Protein AF-A0A1W9QY10-F1 (afdb_monomer)

Solvent-accessible surface area (backbone atoms only — not comparable to full-atom values): 14545 Å² total; per-residue (Å²): 73,58,16,50,30,26,42,51,78,78,37,65,74,53,39,29,51,65,44,71,63,48,52,52,37,38,72,70,23,79,70,44,86,57,81,45,29,48,26,38,53,53,20,41,58,55,16,74,77,42,88,94,46,52,24,24,23,43,26,25,33,20,35,43,51,56,44,76,75,60,35,66,60,87,48,94,96,46,68,53,58,51,29,37,63,40,40,45,50,53,40,52,47,42,52,52,21,54,76,71,78,45,57,41,55,78,36,27,35,37,36,36,38,33,43,62,40,32,28,49,28,24,29,52,48,67,33,48,35,42,53,38,23,25,74,74,52,27,54,33,42,20,26,21,16,36,21,60,69,64,64,71,58,52,53,52,48,62,71,63,81,81,48,54,72,68,55,52,50,30,41,32,38,68,42,5,31,38,20,53,76,71,75,42,56,50,65,69,58,40,51,50,41,27,76,72,67,35,62,67,44,38,51,50,53,53,51,37,28,50,38,46,34,50,49,52,52,51,35,38,57,76,48,70,62,57,44,70,29,34,41,38,20,14,61,57,39,65,38,63,69,60,47,46,57,25,43,76,71,40,53,87,68,26,59,72,46,79,49,60,34,55,60,60,66,60,43,39,50,51,53,49,50,33,50,77,70,67,76,50,76,76,41,80,70,129

Structure (mmCIF, N/CA/C/O backbone):
data_AF-A0A1W9QY10-F1
#
_entry.id   AF-A0A1W9QY10-F1
#
loop_
_atom_site.group_PDB
_atom_site.id
_atom_site.type_symbol
_atom_site.label_atom_id
_atom_site.label_alt_id
_atom_site.label_comp_id
_atom_site.label_asym_id
_atom_site.label_entity_id
_atom_site.label_seq_id
_atom_site.pdbx_PDB_ins_code
_atom_site.Cartn_x
_atom_site.Cartn_y
_atom_site.Cartn_z
_atom_site.occupancy
_atom_site.B_iso_or_equiv
_atom_site.auth_seq_id
_atom_site.auth_comp_id
_atom_site.auth_asym_id
_atom_site.auth_atom_id
_atom_site.pdbx_PDB_model_num
ATOM 1 N N . MET A 1 1 ? -3.894 -8.869 24.616 1.00 90.75 1 MET A N 1
ATOM 2 C CA . MET A 1 1 ? -2.865 -9.099 23.580 1.00 90.75 1 MET A CA 1
ATOM 3 C C . MET A 1 1 ? -3.392 -8.617 22.240 1.00 90.75 1 MET A C 1
ATOM 5 O O . MET A 1 1 ? -4.563 -8.845 21.970 1.00 90.75 1 MET A O 1
ATOM 9 N N . VAL A 1 2 ? -2.576 -7.948 21.420 1.00 93.62 2 VAL A N 1
ATOM 10 C CA . VAL A 1 2 ? -2.964 -7.549 20.054 1.00 93.62 2 VAL A CA 1
ATOM 11 C C . VAL A 1 2 ? -1.952 -8.126 19.071 1.00 93.62 2 VAL A C 1
ATOM 13 O O . VAL A 1 2 ? -0.769 -7.807 19.151 1.00 93.62 2 VAL A O 1
ATOM 16 N N . GLY A 1 3 ? -2.412 -8.998 18.180 1.00 93.19 3 GLY A N 1
ATOM 17 C CA . GLY A 1 3 ? -1.626 -9.574 17.097 1.00 93.19 3 GLY A CA 1
ATOM 18 C C . GLY A 1 3 ? -1.847 -8.842 15.775 1.00 93.19 3 GLY A C 1
ATOM 19 O O . GLY A 1 3 ? -2.850 -8.153 15.570 1.00 93.19 3 GLY A O 1
ATOM 20 N N . ARG A 1 4 ? -0.916 -9.020 14.838 1.00 91.94 4 ARG A N 1
ATOM 21 C CA . ARG A 1 4 ? -1.117 -8.596 13.449 1.00 91.94 4 ARG A CA 1
ATOM 22 C C . ARG A 1 4 ? -2.181 -9.474 12.789 1.00 91.94 4 ARG A C 1
ATOM 24 O O . ARG A 1 4 ? -2.172 -10.693 12.949 1.00 91.94 4 ARG A O 1
ATOM 31 N N . GLY A 1 5 ? -3.082 -8.853 12.033 1.00 88.31 5 GLY A N 1
ATOM 32 C CA . GLY A 1 5 ? -4.104 -9.570 11.278 1.00 88.31 5 GLY A CA 1
ATOM 33 C C . GLY A 1 5 ? -3.560 -10.260 10.018 1.00 88.31 5 GLY A C 1
ATOM 34 O O . GLY A 1 5 ? -2.694 -9.722 9.321 1.00 88.31 5 GLY A O 1
ATOM 35 N N . GLY A 1 6 ? -4.083 -11.453 9.731 1.00 90.81 6 GLY A N 1
ATOM 36 C CA . GLY A 1 6 ? -3.707 -12.288 8.588 1.00 90.81 6 GLY A CA 1
ATOM 37 C C . GLY A 1 6 ? -4.600 -12.127 7.353 1.00 90.81 6 GLY A C 1
ATOM 38 O O . GLY A 1 6 ? -5.364 -11.168 7.233 1.00 90.81 6 GLY A O 1
ATOM 39 N N . LEU A 1 7 ? -4.495 -13.097 6.444 1.00 90.38 7 LEU A N 1
ATOM 40 C CA . LEU A 1 7 ? -5.308 -13.256 5.235 1.00 90.38 7 LEU A CA 1
ATOM 41 C C . LEU A 1 7 ? -6.664 -13.906 5.566 1.00 90.38 7 LEU A C 1
ATOM 43 O O . LEU A 1 7 ? -6.893 -15.086 5.305 1.00 90.38 7 LEU A O 1
ATOM 47 N N . LEU A 1 8 ? -7.538 -13.120 6.191 1.00 93.50 8 LEU A N 1
ATOM 48 C CA . LEU A 1 8 ? -8.919 -13.478 6.542 1.00 93.50 8 LEU A CA 1
ATOM 49 C C . LEU A 1 8 ? -9.895 -13.182 5.393 1.00 93.50 8 LEU A C 1
ATOM 51 O O . LEU A 1 8 ? -9.490 -12.651 4.363 1.00 93.50 8 LEU A O 1
ATOM 55 N N . LYS A 1 9 ? -11.195 -13.455 5.568 1.00 93.50 9 LYS A N 1
ATOM 56 C CA . LYS A 1 9 ? -12.226 -12.878 4.686 1.00 93.50 9 LYS A CA 1
ATOM 57 C C . LYS A 1 9 ? -12.117 -11.340 4.690 1.00 93.50 9 LYS A C 1
ATOM 59 O O . LYS A 1 9 ? -11.692 -10.782 5.705 1.00 93.50 9 LYS A O 1
ATOM 64 N N . PRO A 1 10 ? -12.523 -10.651 3.607 1.00 93.69 10 PRO A N 1
ATOM 65 C CA . PRO A 1 10 ? -12.579 -9.192 3.596 1.00 93.69 10 PRO A CA 1
ATOM 66 C C . PRO A 1 10 ? -13.444 -8.666 4.746 1.00 93.69 10 PRO A C 1
ATOM 68 O O . PRO A 1 10 ? -14.576 -9.119 4.926 1.00 93.69 10 PRO A O 1
ATOM 71 N N . ILE A 1 11 ? -12.905 -7.726 5.521 1.00 95.69 11 ILE A N 1
ATOM 72 C CA . ILE A 1 11 ? -13.585 -7.090 6.658 1.00 95.69 11 ILE A CA 1
ATOM 73 C C . ILE A 1 11 ? -13.252 -5.598 6.708 1.00 95.69 11 ILE A C 1
ATOM 75 O O . ILE A 1 11 ? -12.255 -5.166 6.144 1.00 95.69 11 ILE A O 1
ATOM 79 N N . GLU A 1 12 ? -14.051 -4.789 7.397 1.00 95.88 12 GLU A N 1
ATOM 80 C CA . GLU A 1 12 ? -13.749 -3.359 7.558 1.00 95.88 12 GLU A CA 1
ATOM 81 C C . GLU A 1 12 ? -12.532 -3.118 8.468 1.00 95.88 12 GLU A C 1
ATOM 83 O O . GLU A 1 12 ? -12.136 -3.991 9.248 1.00 95.88 12 GLU A O 1
ATOM 88 N N . SER A 1 13 ? -11.971 -1.903 8.457 1.00 95.44 13 SER A N 1
ATOM 89 C CA . SER A 1 13 ? -10.975 -1.523 9.465 1.00 95.44 13 SER A CA 1
ATOM 90 C C . SER A 1 13 ? -11.569 -1.541 10.880 1.00 95.44 13 SER A C 1
ATOM 92 O O . SER A 1 13 ? -12.783 -1.417 11.084 1.00 95.44 13 SER A O 1
ATOM 94 N N . GLY A 1 14 ? -10.710 -1.758 11.872 1.00 95.12 14 GLY A N 1
ATOM 95 C CA . GLY A 1 14 ? -11.097 -1.865 13.272 1.00 95.12 14 GLY A CA 1
ATOM 96 C C . GLY A 1 14 ? -10.237 -2.840 14.067 1.00 95.12 14 GLY A C 1
ATOM 97 O O . GLY A 1 14 ? -9.281 -3.438 13.559 1.00 95.12 14 GLY A O 1
ATOM 98 N N . VAL A 1 15 ? -10.609 -2.991 15.337 1.00 96.81 15 VAL A N 1
ATOM 99 C CA . VAL A 1 15 ? -10.034 -3.978 16.249 1.00 96.81 15 VAL A CA 1
ATOM 100 C C . VAL A 1 15 ? -11.034 -5.111 16.416 1.00 96.81 15 VAL A C 1
ATOM 102 O O . VAL A 1 15 ? -12.193 -4.871 16.746 1.00 96.81 15 VAL A O 1
ATOM 105 N N . TYR A 1 16 ? -10.586 -6.338 16.176 1.00 97.69 16 TYR A N 1
ATOM 106 C CA . TYR A 1 16 ? -11.424 -7.529 16.209 1.00 97.69 16 TYR A CA 1
ATOM 107 C C . TYR A 1 16 ? -10.991 -8.444 17.340 1.00 97.69 16 TYR A C 1
ATOM 109 O O . TYR A 1 16 ? -9.794 -8.671 17.524 1.00 97.69 16 TYR A O 1
ATOM 117 N N . ASN A 1 17 ? -11.960 -8.993 18.064 1.00 96.81 17 ASN A N 1
ATOM 118 C CA . ASN A 1 17 ? -11.717 -10.088 18.992 1.00 96.81 17 ASN A CA 1
ATOM 119 C C . ASN A 1 17 ? -11.288 -11.343 18.213 1.00 96.81 17 ASN A C 1
ATOM 121 O O . ASN A 1 17 ? -11.866 -11.660 17.170 1.00 96.81 17 ASN A O 1
ATOM 125 N N . VAL A 1 18 ? -10.265 -12.050 18.698 1.00 97.12 18 VAL A N 1
ATOM 126 C CA . VAL A 1 18 ? -9.853 -13.325 18.097 1.00 97.12 18 VAL A CA 1
ATOM 127 C C . VAL A 1 18 ? -10.820 -14.403 18.574 1.00 97.12 18 VAL A C 1
ATOM 129 O O . VAL A 1 18 ? -10.783 -14.816 19.728 1.00 97.12 18 VAL A O 1
ATOM 132 N N . ASN A 1 19 ? -11.711 -14.832 17.682 1.00 96.44 19 ASN A N 1
ATOM 133 C CA . ASN A 1 19 ? -12.716 -15.855 17.955 1.00 96.44 19 ASN A CA 1
ATOM 134 C C . ASN A 1 19 ? -12.436 -17.152 17.171 1.00 96.44 19 ASN A C 1
ATOM 136 O O . ASN A 1 19 ? -11.562 -17.204 16.304 1.00 96.44 19 ASN A O 1
ATOM 140 N N . GLU A 1 20 ? -13.189 -18.213 17.465 1.00 96.38 20 GLU A N 1
ATOM 141 C CA . GLU A 1 20 ? -12.974 -19.543 16.871 1.00 96.38 20 GLU A CA 1
ATOM 142 C C . GLU A 1 20 ? -13.094 -19.547 15.335 1.00 96.38 20 GLU A C 1
ATOM 144 O O . GLU A 1 20 ? -12.324 -20.229 14.657 1.00 96.38 20 GLU A O 1
ATOM 149 N N . ALA A 1 21 ? -13.997 -18.738 14.765 1.00 96.56 21 ALA A N 1
ATOM 150 C CA . ALA A 1 21 ? -14.134 -18.601 13.313 1.00 96.56 21 ALA A CA 1
ATOM 151 C C . ALA A 1 21 ? -12.872 -17.991 12.679 1.00 96.56 21 ALA A C 1
ATOM 153 O O . ALA A 1 21 ? -12.396 -18.463 11.646 1.00 96.56 21 ALA A O 1
ATOM 154 N N . MET A 1 22 ? -12.285 -16.980 13.325 1.00 97.25 22 MET A N 1
ATOM 155 C CA . MET A 1 22 ? -11.036 -16.365 12.876 1.00 97.25 22 MET A CA 1
ATOM 156 C C . MET A 1 22 ? -9.873 -17.354 12.959 1.00 97.25 22 MET A C 1
ATOM 158 O O . MET A 1 22 ? -9.104 -17.488 12.009 1.00 97.25 22 MET A O 1
ATOM 162 N N . ILE A 1 23 ? -9.756 -18.073 14.078 1.00 96.31 23 ILE A N 1
ATOM 163 C CA . ILE A 1 23 ? -8.711 -19.083 14.292 1.00 96.31 23 ILE A CA 1
ATOM 164 C C . ILE A 1 23 ? -8.782 -20.168 13.211 1.00 96.31 23 ILE A C 1
ATOM 166 O O . ILE A 1 23 ? -7.753 -20.555 12.653 1.00 96.31 23 ILE A O 1
ATOM 170 N N . HIS A 1 24 ? -9.989 -20.646 12.908 1.00 96.38 24 HIS A N 1
ATOM 171 C CA . HIS A 1 24 ? -10.232 -21.629 11.860 1.00 96.38 24 HIS A CA 1
ATOM 172 C C . HIS A 1 24 ? -9.751 -21.133 10.488 1.00 96.38 24 HIS A C 1
ATOM 174 O O . HIS A 1 24 ? -8.952 -21.806 9.831 1.00 96.38 24 HIS A O 1
ATOM 180 N N . ASP A 1 25 ? -10.164 -19.931 10.083 1.00 96.06 25 ASP A N 1
ATOM 181 C CA . ASP A 1 25 ? -9.845 -19.383 8.761 1.00 96.06 25 ASP A CA 1
ATOM 182 C C . ASP A 1 25 ? -8.348 -19.065 8.598 1.00 96.06 25 ASP A C 1
ATOM 184 O O . ASP A 1 25 ? -7.779 -19.316 7.531 1.00 96.06 25 ASP A O 1
ATOM 188 N N . LEU A 1 26 ? -7.678 -18.591 9.659 1.00 94.94 26 LEU A N 1
ATOM 189 C CA . LEU A 1 26 ? -6.224 -18.369 9.665 1.00 94.94 26 LEU A CA 1
ATOM 190 C C . LEU A 1 26 ? -5.435 -19.672 9.502 1.00 94.94 26 LEU A C 1
ATOM 192 O O . LEU A 1 26 ? -4.422 -19.684 8.803 1.00 94.94 26 LEU A O 1
ATOM 196 N N . LYS A 1 27 ? -5.894 -20.763 10.131 1.00 94.38 27 LYS A N 1
ATOM 197 C CA . LYS A 1 27 ? -5.267 -22.089 10.010 1.00 94.38 27 LYS A CA 1
ATOM 198 C C . LYS A 1 27 ? -5.462 -22.682 8.617 1.00 94.38 27 LYS A C 1
ATOM 200 O O . LYS A 1 27 ? -4.519 -23.244 8.067 1.00 94.38 27 LYS A O 1
ATOM 205 N N . LEU A 1 28 ? -6.659 -22.544 8.044 1.00 93.81 28 LEU A N 1
ATOM 206 C CA . LEU A 1 28 ? -6.936 -23.006 6.682 1.00 93.81 28 LEU A CA 1
ATOM 207 C C . LEU A 1 28 ? -6.189 -22.188 5.622 1.00 93.81 28 LEU A C 1
ATOM 209 O O . LEU A 1 28 ? -5.811 -22.736 4.588 1.00 93.81 28 LEU A O 1
ATOM 213 N N . GLY A 1 29 ? -5.965 -20.894 5.866 1.00 89.56 29 GLY A N 1
ATOM 214 C CA . GLY A 1 29 ? -5.380 -19.991 4.876 1.00 89.56 29 GLY A CA 1
ATOM 215 C C . GLY A 1 29 ? -6.326 -19.769 3.699 1.00 89.56 29 GLY A C 1
ATOM 216 O O . GLY A 1 29 ? -5.933 -19.930 2.546 1.00 89.56 29 GLY A O 1
ATOM 217 N N . ILE A 1 30 ? -7.582 -19.420 3.993 1.00 88.06 30 ILE A N 1
ATOM 218 C CA . ILE A 1 30 ? -8.674 -19.307 3.009 1.00 88.06 30 ILE A CA 1
ATOM 219 C C . ILE A 1 30 ? -8.383 -18.346 1.844 1.00 88.06 30 ILE A C 1
ATOM 221 O O . ILE A 1 30 ? -8.884 -18.562 0.745 1.00 88.06 30 ILE A O 1
ATOM 225 N N . LEU A 1 31 ? -7.563 -17.312 2.067 1.00 85.81 31 LEU A N 1
ATOM 226 C CA . LEU A 1 31 ? -7.081 -16.380 1.037 1.00 85.81 31 LEU A CA 1
ATOM 227 C C . LEU A 1 31 ? -5.564 -16.493 0.806 1.00 85.81 31 LEU A C 1
ATOM 229 O O . LEU A 1 31 ? -4.931 -15.570 0.300 1.00 85.81 31 LEU A O 1
ATOM 233 N N . GLY A 1 32 ? -4.971 -17.625 1.183 1.00 84.94 32 GLY A N 1
ATOM 234 C CA . GLY A 1 32 ? -3.559 -17.928 0.998 1.00 84.94 32 GLY A CA 1
ATOM 235 C C . GLY A 1 32 ? -2.749 -17.985 2.291 1.00 84.94 32 GLY A C 1
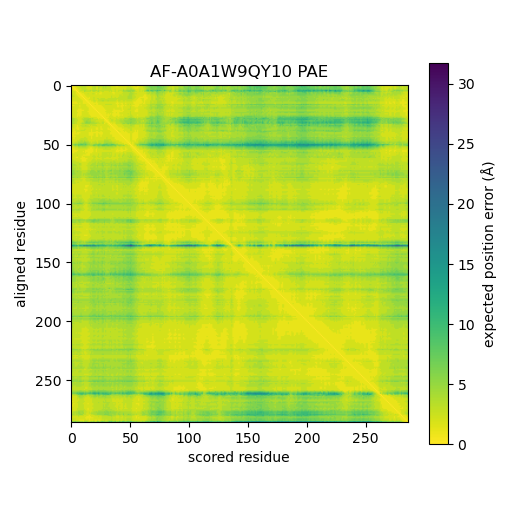ATOM 236 O O . GLY A 1 32 ? -3.207 -17.670 3.393 1.00 84.94 32 GLY A O 1
ATOM 237 N N . GLN A 1 33 ? -1.498 -18.413 2.133 1.00 85.38 33 GLN A N 1
ATOM 238 C CA . GLN A 1 33 ? -0.539 -18.571 3.220 1.00 85.38 33 GLN A CA 1
ATOM 239 C C . GLN A 1 33 ? 0.401 -17.365 3.283 1.00 85.38 33 GLN A C 1
ATOM 241 O O . GLN A 1 33 ? 1.032 -16.986 2.292 1.00 85.38 33 GLN A O 1
ATOM 246 N N . HIS A 1 34 ? 0.502 -16.762 4.465 1.00 84.25 34 HIS A N 1
ATOM 247 C CA . HIS A 1 34 ? 1.432 -15.676 4.751 1.00 84.25 34 HIS A CA 1
ATOM 248 C C . HIS A 1 34 ? 1.825 -15.702 6.229 1.00 84.25 34 HIS A C 1
ATOM 250 O O . HIS A 1 34 ? 1.021 -16.083 7.078 1.00 84.25 34 HIS A O 1
ATOM 256 N N . ALA A 1 35 ? 3.038 -15.247 6.555 1.00 86.75 35 ALA A N 1
ATOM 257 C CA . ALA A 1 35 ? 3.536 -15.231 7.932 1.00 86.75 35 ALA A CA 1
ATOM 258 C C . ALA A 1 35 ? 2.608 -14.463 8.897 1.00 86.75 35 ALA A C 1
ATOM 260 O O . ALA A 1 35 ? 2.464 -14.840 10.058 1.00 86.75 35 ALA A O 1
ATOM 261 N N . SER A 1 36 ? 1.910 -13.432 8.407 1.00 88.88 36 SER A N 1
ATOM 262 C CA . SER A 1 36 ? 0.938 -12.669 9.205 1.00 88.88 36 SER A CA 1
ATOM 263 C C . SER A 1 36 ? -0.266 -13.490 9.677 1.00 88.88 36 SER A C 1
ATOM 265 O O . SER A 1 36 ? -0.910 -13.082 10.640 1.00 88.88 36 SER A O 1
ATOM 267 N N . ASN A 1 37 ? -0.558 -14.652 9.077 1.00 92.88 37 ASN A N 1
ATOM 268 C CA . ASN A 1 37 ? -1.642 -15.528 9.533 1.00 92.88 37 ASN A CA 1
ATOM 269 C C . ASN A 1 37 ? -1.407 -16.045 10.961 1.00 92.88 37 ASN A C 1
ATOM 271 O O . ASN A 1 37 ? -2.358 -16.331 11.683 1.00 92.88 37 ASN A O 1
ATOM 275 N N . LEU A 1 38 ? -0.146 -16.115 11.393 1.00 94.31 38 LEU A N 1
ATOM 276 C CA . LEU A 1 38 ? 0.220 -16.573 12.731 1.00 94.31 38 LEU A CA 1
ATOM 277 C C . LEU A 1 38 ? -0.064 -15.531 13.822 1.00 94.31 38 LEU A C 1
ATOM 279 O O . LEU A 1 38 ? -0.154 -15.898 14.989 1.00 94.31 38 LEU A O 1
ATOM 283 N N . GLY A 1 39 ? -0.219 -14.248 13.476 1.00 94.56 39 GLY A N 1
ATOM 284 C CA . GLY A 1 39 ? -0.289 -13.162 14.457 1.00 94.56 39 GLY A CA 1
ATOM 285 C C . GLY A 1 39 ? -1.461 -13.293 15.432 1.00 94.56 39 GLY A C 1
ATOM 286 O O . GLY A 1 39 ? -1.261 -13.234 16.644 1.00 94.56 39 GLY A O 1
ATOM 287 N N . GLY A 1 40 ? -2.672 -13.520 14.916 1.00 94.19 40 GLY A N 1
ATOM 288 C CA . GLY A 1 40 ? -3.860 -13.754 15.746 1.00 94.19 40 GLY A CA 1
ATOM 289 C C . GLY A 1 40 ? -3.788 -15.062 16.540 1.00 94.19 40 GLY A C 1
ATOM 290 O O . GLY A 1 40 ? -4.174 -15.088 17.704 1.00 94.19 40 GLY A O 1
ATOM 291 N N . LEU A 1 41 ? -3.228 -16.120 15.942 1.00 96.12 41 LEU A N 1
ATOM 292 C CA . LEU A 1 41 ? -3.090 -17.437 16.576 1.00 96.12 41 LEU A CA 1
ATOM 293 C C . LEU A 1 41 ? -2.149 -17.395 17.785 1.00 96.12 41 LEU A C 1
ATOM 295 O O . LEU A 1 41 ? -2.483 -17.908 18.846 1.00 96.12 41 LEU A O 1
ATOM 299 N N . ILE A 1 42 ? -0.993 -16.745 17.634 1.00 96.44 42 ILE A N 1
ATOM 300 C CA . ILE A 1 42 ? -0.022 -16.566 18.720 1.00 96.44 42 ILE A CA 1
ATOM 301 C C . ILE A 1 42 ? -0.605 -15.660 19.813 1.00 96.44 42 ILE A C 1
ATOM 303 O O . ILE A 1 42 ? -0.407 -15.915 20.998 1.00 96.44 42 ILE A O 1
ATOM 307 N N . ALA A 1 43 ? -1.339 -14.605 19.437 1.00 95.88 43 ALA A N 1
ATOM 308 C CA . ALA A 1 43 ? -1.977 -13.720 20.408 1.00 95.88 43 ALA A CA 1
ATOM 309 C C . ALA A 1 43 ? -3.034 -14.447 21.256 1.00 95.88 43 ALA A C 1
ATOM 311 O O . ALA A 1 43 ? -3.095 -14.194 22.460 1.00 95.88 43 ALA A O 1
ATOM 312 N N . ASP A 1 44 ? -3.833 -15.327 20.644 1.00 96.62 44 ASP A N 1
ATOM 313 C CA . ASP A 1 44 ? -4.806 -16.185 21.333 1.00 96.62 44 ASP A CA 1
ATOM 314 C C . ASP A 1 44 ? -4.122 -17.174 22.278 1.00 96.62 44 ASP A C 1
ATOM 316 O O . ASP A 1 44 ? -4.458 -17.223 23.460 1.00 96.62 44 ASP A O 1
ATOM 320 N N . ASP A 1 45 ? -3.104 -17.885 21.789 1.00 96.38 45 ASP A N 1
ATOM 321 C CA . ASP A 1 45 ? -2.348 -18.857 22.582 1.00 96.38 45 ASP A CA 1
ATOM 322 C C . ASP A 1 45 ? -1.747 -18.216 23.844 1.00 96.38 45 ASP A C 1
ATOM 324 O O . ASP A 1 45 ? -1.985 -18.679 24.959 1.00 96.38 45 ASP A O 1
ATOM 328 N N . ILE A 1 46 ? -1.076 -17.066 23.697 1.00 95.75 46 ILE A N 1
ATOM 329 C CA . ILE A 1 46 ? -0.521 -16.324 24.837 1.00 95.75 46 ILE A CA 1
ATOM 330 C C . ILE A 1 46 ? -1.632 -15.803 25.758 1.00 95.75 46 ILE A C 1
ATOM 332 O O . ILE A 1 46 ? -1.504 -15.907 26.979 1.00 95.75 46 ILE A O 1
ATOM 336 N N . ALA A 1 47 ? -2.721 -15.244 25.218 1.00 95.62 47 ALA A N 1
ATOM 337 C CA . ALA A 1 47 ? -3.807 -14.702 26.037 1.00 95.62 47 ALA A CA 1
ATOM 338 C C . ALA A 1 47 ? -4.461 -15.778 26.917 1.00 95.62 47 ALA A C 1
ATOM 340 O O . ALA A 1 47 ? -4.750 -15.500 28.076 1.00 95.62 47 ALA A O 1
ATOM 341 N N . ARG A 1 48 ? -4.607 -17.017 26.424 1.00 95.00 48 ARG A N 1
ATOM 342 C CA . ARG A 1 48 ? -5.149 -18.147 27.205 1.00 95.00 48 ARG A CA 1
ATOM 343 C C . ARG A 1 48 ? -4.298 -18.516 28.424 1.00 95.00 48 ARG A C 1
ATOM 345 O O . ARG A 1 48 ? -4.816 -19.132 29.352 1.00 95.00 48 ARG A O 1
ATOM 352 N N . THR A 1 49 ? -3.019 -18.135 28.451 1.00 95.81 49 THR A N 1
ATOM 353 C CA . THR A 1 49 ? -2.123 -18.376 29.600 1.00 95.81 49 THR A CA 1
ATOM 354 C C . THR A 1 49 ? -2.219 -17.320 30.704 1.00 95.81 49 THR A C 1
ATOM 356 O O . THR A 1 49 ? -1.633 -17.505 31.771 1.00 95.81 49 THR A O 1
ATOM 359 N N . LEU A 1 50 ? -2.945 -16.220 30.478 1.00 94.88 50 LEU A N 1
ATOM 360 C CA . LEU A 1 50 ? -3.004 -15.073 31.383 1.00 94.88 50 LEU A CA 1
ATOM 361 C C . LEU A 1 50 ? -4.441 -14.843 31.890 1.00 94.88 50 LEU A C 1
ATOM 363 O O . LEU A 1 50 ? -5.386 -14.915 31.104 1.00 94.88 50 LEU A O 1
ATOM 367 N N . PRO A 1 51 ? -4.639 -14.523 33.183 1.00 92.62 51 PRO A N 1
ATOM 368 C CA . PRO A 1 51 ? -5.965 -14.217 33.716 1.00 92.62 51 PRO A CA 1
ATOM 369 C C . PRO A 1 51 ? -6.522 -12.931 33.091 1.00 92.62 51 PRO A C 1
ATOM 371 O O . PRO A 1 51 ? -5.795 -11.951 32.928 1.00 92.62 51 PRO A O 1
ATOM 374 N N . ASP A 1 52 ? -7.808 -12.950 32.727 1.00 89.25 52 ASP A N 1
ATOM 375 C CA . ASP A 1 52 ? -8.575 -11.826 32.157 1.00 89.25 52 ASP A CA 1
ATOM 376 C C . ASP A 1 52 ? -8.016 -11.216 30.854 1.00 89.25 52 ASP A C 1
ATOM 378 O O . ASP A 1 52 ? -8.525 -10.210 30.346 1.00 89.25 52 ASP A O 1
ATOM 382 N N . ALA A 1 53 ? -6.990 -11.833 30.262 1.00 93.94 53 ALA A N 1
ATOM 383 C CA . ALA A 1 53 ? -6.419 -11.392 29.005 1.00 93.94 53 ALA A CA 1
ATOM 384 C C . ALA A 1 53 ? -7.306 -11.814 27.829 1.00 93.94 53 ALA A C 1
ATOM 386 O O . ALA A 1 53 ? -7.720 -12.963 27.699 1.00 93.94 53 ALA A O 1
ATOM 387 N N . LYS A 1 54 ? -7.551 -10.871 26.920 1.00 95.31 54 LYS A N 1
ATOM 388 C CA . LYS A 1 54 ? -8.226 -11.117 25.640 1.00 95.31 54 LYS A CA 1
ATOM 389 C C . LYS A 1 54 ? -7.250 -10.966 24.483 1.00 95.31 54 LYS A C 1
ATOM 391 O O . LYS A 1 54 ? -6.300 -10.175 24.571 1.00 95.31 54 LYS A O 1
ATOM 396 N N . ALA A 1 55 ? -7.484 -11.705 23.408 1.00 96.81 55 ALA A N 1
ATOM 397 C CA . ALA A 1 55 ? -6.715 -11.617 22.177 1.00 96.81 55 ALA A CA 1
ATOM 398 C C . ALA A 1 55 ? -7.478 -10.814 21.123 1.00 96.81 55 ALA A C 1
ATOM 400 O O . ALA A 1 55 ? -8.666 -11.023 20.899 1.00 96.81 55 ALA A O 1
ATOM 401 N N . TYR A 1 56 ? -6.769 -9.905 20.464 1.00 97.19 56 TYR A N 1
ATOM 402 C CA . TYR A 1 56 ? -7.309 -9.073 19.399 1.00 97.19 56 TYR A CA 1
ATOM 403 C C . TYR A 1 56 ? -6.394 -9.093 18.180 1.00 97.19 56 TYR A C 1
ATOM 405 O O . TYR A 1 56 ? -5.191 -9.328 18.303 1.00 97.19 56 TYR A O 1
ATOM 413 N N . ILE A 1 57 ? -6.942 -8.751 17.020 1.00 96.62 57 ILE A N 1
ATOM 414 C CA . ILE A 1 57 ? -6.173 -8.256 15.876 1.00 96.62 57 ILE A CA 1
ATOM 415 C C . ILE A 1 57 ? -6.627 -6.842 15.529 1.00 96.62 57 ILE A C 1
ATOM 417 O O . ILE A 1 57 ? -7.770 -6.472 15.789 1.00 96.62 57 ILE A O 1
ATOM 421 N N . ALA A 1 58 ? -5.754 -6.049 14.917 1.00 95.38 58 ALA A N 1
ATOM 422 C CA . ALA A 1 58 ? -6.102 -4.714 14.441 1.00 95.38 58 ALA A CA 1
ATOM 423 C C . ALA A 1 58 ? -5.799 -4.582 12.950 1.00 95.38 58 ALA A C 1
ATOM 425 O O . ALA A 1 58 ? -4.711 -4.963 12.516 1.00 95.38 58 ALA A O 1
ATOM 426 N N . ASN A 1 59 ? -6.753 -4.020 12.198 1.00 94.50 59 ASN A N 1
ATOM 427 C CA . ASN A 1 59 ? -6.608 -3.624 10.793 1.00 94.50 59 ASN A CA 1
ATOM 428 C C . ASN A 1 59 ? -5.841 -4.667 9.950 1.00 94.50 59 ASN A C 1
ATOM 430 O O . ASN A 1 59 ? -4.716 -4.387 9.518 1.00 94.50 59 ASN A O 1
ATOM 434 N N . PRO A 1 60 ? -6.393 -5.885 9.761 1.00 94.25 60 PRO A N 1
ATOM 435 C CA . PRO A 1 60 ? -5.718 -6.934 8.999 1.00 94.25 60 PRO A CA 1
ATOM 436 C C . PRO A 1 60 ? -5.383 -6.481 7.578 1.00 94.25 60 PRO A C 1
ATOM 438 O O . PRO A 1 60 ? -5.973 -5.550 7.040 1.00 94.25 60 PRO A O 1
ATOM 441 N N . VAL A 1 61 ? -4.468 -7.193 6.924 1.00 91.50 61 VAL A N 1
ATOM 442 C CA . VAL A 1 61 ? -4.057 -6.869 5.545 1.00 91.50 61 VAL A CA 1
ATOM 443 C C . VAL A 1 61 ? -5.208 -6.932 4.529 1.00 91.50 61 VAL A C 1
ATOM 445 O O . VAL A 1 61 ? -5.089 -6.346 3.462 1.00 91.50 61 VAL A O 1
ATOM 448 N N . VAL A 1 62 ? -6.309 -7.608 4.874 1.00 93.31 62 VAL A N 1
ATOM 449 C CA . VAL A 1 62 ? -7.538 -7.771 4.073 1.00 93.31 62 VAL A CA 1
ATOM 450 C C . VAL A 1 62 ? -8.633 -6.757 4.415 1.00 93.31 62 VAL A C 1
ATOM 452 O O . VAL A 1 62 ? -9.807 -7.001 4.134 1.00 93.31 62 VAL A O 1
ATOM 455 N N . VAL A 1 63 ? -8.283 -5.649 5.081 1.00 96.44 63 VAL A N 1
ATOM 456 C CA . VAL A 1 63 ? -9.232 -4.544 5.259 1.00 96.44 63 VAL A CA 1
ATOM 457 C C . VAL A 1 63 ? -9.789 -4.155 3.891 1.00 96.44 63 VAL A C 1
ATOM 459 O O . VAL A 1 63 ? -9.023 -3.874 2.975 1.00 96.44 63 VAL A O 1
ATOM 462 N N . ASP A 1 64 ? -11.108 -4.141 3.744 1.00 96.81 64 ASP A N 1
ATOM 463 C CA . ASP A 1 64 ? -11.794 -3.775 2.507 1.00 96.81 64 ASP A CA 1
ATOM 464 C C . ASP A 1 64 ? -12.866 -2.734 2.824 1.00 96.81 64 ASP A C 1
ATOM 466 O O . ASP A 1 64 ? -13.872 -3.009 3.476 1.00 96.81 64 ASP A O 1
ATOM 470 N N . GLU A 1 65 ? -12.607 -1.508 2.380 1.00 97.75 65 GLU A N 1
ATOM 471 C CA . GLU A 1 65 ? -13.508 -0.364 2.523 1.00 97.75 65 GLU A CA 1
ATOM 472 C C . GLU A 1 65 ? -13.807 0.271 1.159 1.00 97.75 65 GLU A C 1
ATOM 474 O O . GLU A 1 65 ? -14.247 1.424 1.107 1.00 97.75 65 GLU A O 1
ATOM 479 N N . PHE A 1 66 ? -13.578 -0.485 0.074 1.00 97.38 66 PHE A N 1
ATOM 480 C CA . PHE A 1 66 ? -13.729 -0.015 -1.299 1.00 97.38 66 PHE A CA 1
ATOM 481 C C . PHE A 1 66 ? -15.146 0.478 -1.576 1.00 97.38 66 PHE A C 1
ATOM 483 O O . PHE A 1 66 ? -16.129 -0.164 -1.190 1.00 97.38 66 PHE A O 1
ATOM 490 N N . GLU A 1 67 ? -15.242 1.572 -2.331 1.00 96.06 67 GLU A N 1
ATOM 491 C CA . GLU A 1 67 ? -16.477 1.919 -3.035 1.00 96.06 67 GLU A CA 1
ATOM 492 C C . GLU A 1 67 ? -16.723 0.899 -4.167 1.00 96.06 67 GLU A C 1
ATOM 494 O O . GLU A 1 67 ? -15.779 0.386 -4.769 1.00 96.06 67 GLU A O 1
ATOM 499 N N . ASP A 1 68 ? -17.985 0.604 -4.500 1.00 96.94 68 ASP A N 1
ATOM 500 C CA . ASP A 1 68 ? -18.321 -0.439 -5.490 1.00 96.94 68 ASP A CA 1
ATOM 501 C C . ASP A 1 68 ? -17.668 -0.206 -6.859 1.00 96.94 68 ASP A C 1
ATOM 503 O O . ASP A 1 68 ? -17.252 -1.154 -7.527 1.00 96.94 68 ASP A O 1
ATOM 507 N N . ILE A 1 69 ? -17.507 1.061 -7.253 1.00 97.56 69 ILE A N 1
ATOM 508 C CA . ILE A 1 69 ? -16.828 1.439 -8.496 1.00 97.56 69 ILE A CA 1
ATOM 509 C C . ILE A 1 69 ? -15.365 0.970 -8.529 1.00 97.56 69 ILE A C 1
ATOM 511 O O . ILE A 1 69 ? -14.889 0.543 -9.579 1.00 97.56 69 ILE A O 1
ATOM 515 N N . ALA A 1 70 ? -14.676 0.969 -7.383 1.00 97.50 70 ALA A N 1
ATOM 516 C CA . ALA A 1 70 ? -13.280 0.556 -7.272 1.00 97.50 70 ALA A CA 1
ATOM 517 C C . ALA A 1 70 ? -13.103 -0.964 -7.416 1.00 97.50 70 ALA A C 1
ATOM 519 O O . ALA A 1 70 ? -11.982 -1.432 -7.595 1.00 97.50 70 ALA A O 1
ATOM 520 N N . ARG A 1 71 ? -14.188 -1.752 -7.379 1.00 96.31 71 ARG A N 1
ATOM 521 C CA . ARG A 1 71 ? -14.144 -3.219 -7.515 1.00 96.31 71 ARG A CA 1
ATOM 522 C C . ARG A 1 71 ? -14.067 -3.682 -8.970 1.00 96.31 71 ARG A C 1
ATOM 524 O O . ARG A 1 71 ? -13.657 -4.817 -9.231 1.00 96.31 71 ARG A O 1
ATOM 531 N N . ILE A 1 72 ? -14.457 -2.825 -9.915 1.00 97.38 72 ILE A N 1
ATOM 532 C CA . ILE A 1 72 ? -14.537 -3.157 -11.338 1.00 97.38 72 ILE A CA 1
ATOM 533 C C . ILE 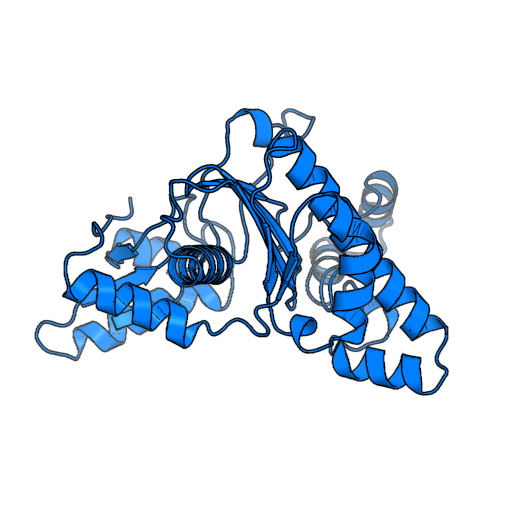A 1 72 ? -13.128 -3.222 -11.942 1.00 97.38 72 ILE A C 1
ATOM 535 O O . ILE A 1 72 ? -12.439 -2.214 -12.047 1.00 97.38 72 ILE A O 1
ATOM 539 N N . ALA A 1 73 ? -12.713 -4.415 -12.380 1.00 95.19 73 ALA A N 1
ATOM 540 C CA . ALA A 1 73 ? -11.385 -4.655 -12.960 1.00 95.19 73 ALA A CA 1
ATOM 541 C C . ALA A 1 73 ? -11.335 -4.543 -14.499 1.00 95.19 73 ALA A C 1
ATOM 543 O O . ALA A 1 73 ? -10.274 -4.691 -15.098 1.00 95.19 73 ALA A O 1
ATOM 544 N N . GLY A 1 74 ? -12.481 -4.317 -15.152 1.00 96.50 74 GLY A N 1
ATOM 545 C CA . GLY A 1 74 ? -12.591 -4.200 -16.613 1.00 96.50 74 GLY A CA 1
ATOM 546 C C . GLY A 1 74 ? -12.997 -5.481 -17.354 1.00 96.50 74 GLY A C 1
ATOM 547 O O . GLY A 1 74 ? -13.199 -5.428 -18.564 1.00 96.50 74 GLY A O 1
ATOM 548 N N . HIS A 1 75 ? -13.174 -6.614 -16.662 1.00 97.38 75 HIS A N 1
ATOM 549 C CA . HIS A 1 75 ? -13.713 -7.855 -17.234 1.00 97.38 75 HIS A CA 1
ATOM 550 C C . HIS A 1 75 ? -14.459 -8.680 -16.158 1.00 97.38 75 HIS A C 1
ATOM 552 O O . HIS A 1 75 ? -13.959 -8.743 -15.038 1.00 97.38 75 HIS A O 1
ATOM 558 N N . PRO A 1 76 ? -15.606 -9.334 -16.454 1.00 96.69 76 PRO A N 1
ATOM 559 C CA . PRO A 1 76 ? -16.453 -9.997 -15.443 1.00 96.69 76 PRO A CA 1
ATOM 560 C C . PRO A 1 76 ? -15.776 -11.094 -14.605 1.00 96.69 76 PRO A C 1
ATOM 562 O O . PRO A 1 76 ? -16.107 -11.264 -13.438 1.00 96.69 76 PRO A O 1
ATOM 565 N N . GLU A 1 77 ? -14.816 -11.815 -15.185 1.00 96.69 77 GLU A N 1
ATOM 566 C CA . GLU A 1 77 ? -14.039 -12.863 -14.491 1.00 96.69 77 GLU A CA 1
ATOM 567 C C . GLU A 1 77 ? -12.996 -12.312 -13.499 1.00 96.69 77 GLU A C 1
ATOM 569 O O . GLU A 1 77 ? -12.362 -13.073 -12.771 1.00 96.69 77 GLU A O 1
ATOM 574 N N . PHE A 1 78 ? -12.784 -10.992 -13.469 1.00 93.75 78 PHE A N 1
ATOM 575 C CA . PHE A 1 78 ? -11.771 -10.351 -12.639 1.00 93.75 78 PHE A CA 1
ATOM 576 C C . PHE A 1 78 ? -12.406 -9.313 -11.719 1.00 93.75 78 PHE A C 1
ATOM 578 O O . PHE A 1 78 ? -13.320 -8.577 -12.090 1.00 93.75 78 PHE A O 1
ATOM 585 N N . LYS A 1 79 ? -11.865 -9.214 -10.508 1.00 93.00 79 LYS A N 1
ATOM 586 C CA . LYS A 1 79 ? -12.251 -8.210 -9.518 1.00 93.00 79 LYS A CA 1
ATOM 587 C C . LYS A 1 79 ? -11.006 -7.611 -8.892 1.00 93.00 79 LYS A C 1
ATOM 589 O O . LYS A 1 79 ? -10.019 -8.320 -8.696 1.00 93.00 79 LYS A O 1
ATOM 594 N N . ARG A 1 80 ? -11.070 -6.329 -8.546 1.00 94.81 80 ARG A N 1
ATOM 595 C CA . ARG A 1 80 ? -10.051 -5.717 -7.689 1.00 94.81 80 ARG A CA 1
ATOM 596 C C . ARG A 1 80 ? -10.272 -6.187 -6.253 1.00 94.81 80 ARG A C 1
ATOM 598 O O . ARG A 1 80 ? -11.415 -6.315 -5.808 1.00 94.81 80 ARG A O 1
ATOM 605 N N . ILE A 1 81 ? -9.184 -6.505 -5.559 1.00 92.50 81 ILE A N 1
ATOM 606 C CA . ILE A 1 81 ? -9.200 -7.060 -4.201 1.00 92.50 81 ILE A CA 1
ATOM 607 C C . ILE A 1 81 ? -8.348 -6.150 -3.322 1.00 92.50 81 ILE A C 1
ATOM 609 O O . ILE A 1 81 ? -7.197 -5.878 -3.650 1.00 92.50 81 ILE A O 1
ATOM 613 N N . SER A 1 82 ? -8.899 -5.713 -2.192 1.00 95.06 82 SER A N 1
ATOM 614 C CA . SER A 1 82 ? -8.162 -4.900 -1.227 1.00 95.06 82 SER A CA 1
ATOM 615 C C . SER A 1 82 ? -7.222 -5.772 -0.393 1.00 95.06 82 SER A C 1
ATOM 617 O O . SER A 1 82 ? -7.664 -6.499 0.498 1.00 95.06 82 SER A O 1
ATOM 619 N N . ILE A 1 83 ? -5.919 -5.715 -0.689 1.00 93.94 83 ILE A N 1
ATOM 620 C CA . ILE A 1 83 ? -4.870 -6.289 0.164 1.00 93.94 83 ILE A CA 1
ATOM 621 C C . ILE A 1 83 ? -3.698 -5.317 0.255 1.00 93.94 83 ILE A C 1
ATOM 623 O O . ILE A 1 83 ? -2.981 -5.093 -0.722 1.00 93.94 83 ILE A O 1
ATOM 627 N N . PHE A 1 84 ? -3.479 -4.752 1.442 1.00 95.75 84 PHE A N 1
ATOM 628 C CA . PHE A 1 84 ? -2.493 -3.692 1.635 1.00 95.75 84 PHE A CA 1
ATOM 629 C C . PHE A 1 84 ? -1.975 -3.593 3.074 1.00 95.75 84 PHE A C 1
ATOM 631 O O . PHE A 1 84 ? -2.352 -4.361 3.962 1.00 95.75 84 PHE A O 1
ATOM 638 N N . HIS A 1 85 ? -1.087 -2.628 3.322 1.00 95.69 85 HIS A N 1
ATOM 639 C CA . HIS A 1 85 ? -0.514 -2.352 4.642 1.00 95.69 85 HIS A CA 1
ATOM 640 C C . HIS A 1 85 ? -1.498 -1.571 5.536 1.00 95.69 85 HIS A C 1
ATOM 642 O O . HIS A 1 85 ? -1.168 -0.504 6.053 1.00 95.69 85 HIS A O 1
ATOM 648 N N . ALA A 1 86 ? -2.715 -2.097 5.715 1.00 96.50 86 ALA A N 1
ATOM 649 C CA . ALA A 1 86 ? -3.830 -1.409 6.367 1.00 96.50 86 ALA A CA 1
ATOM 650 C C . ALA A 1 86 ? -3.511 -0.928 7.786 1.00 96.50 86 ALA A C 1
ATOM 652 O O . ALA A 1 86 ? -3.809 0.217 8.128 1.00 96.50 86 ALA A O 1
ATOM 653 N N . LEU A 1 87 ? -2.854 -1.769 8.592 1.00 95.75 87 LEU A N 1
ATOM 654 C CA . LEU A 1 87 ? -2.414 -1.414 9.941 1.00 95.75 87 LEU A CA 1
ATOM 655 C C . LEU A 1 87 ? -1.553 -0.147 9.947 1.00 95.75 87 LEU A C 1
ATOM 657 O O . LEU A 1 87 ? -1.870 0.802 10.664 1.00 95.75 87 LEU A O 1
ATOM 661 N N . ASN A 1 88 ? -0.493 -0.125 9.139 1.00 96.38 88 ASN A N 1
ATOM 662 C CA . ASN A 1 88 ? 0.425 1.004 9.089 1.00 96.38 88 ASN A CA 1
ATOM 663 C C . ASN A 1 88 ? -0.229 2.240 8.448 1.00 96.38 88 ASN A C 1
ATOM 665 O O . ASN A 1 88 ? -0.142 3.324 9.020 1.00 96.38 88 ASN A O 1
ATOM 669 N N . GLN A 1 89 ? -0.950 2.088 7.330 1.00 98.12 89 GLN A N 1
ATOM 670 C CA . GLN A 1 89 ? -1.599 3.229 6.680 1.00 98.12 89 GLN A CA 1
ATOM 671 C C . GLN A 1 89 ? -2.621 3.914 7.600 1.00 98.12 89 GLN A C 1
ATOM 673 O O . GLN A 1 89 ? -2.637 5.142 7.695 1.00 98.12 89 GLN A O 1
ATOM 678 N N . LYS A 1 90 ? -3.448 3.143 8.322 1.00 96.94 90 LYS A N 1
ATOM 679 C CA . LYS A 1 90 ? -4.396 3.691 9.306 1.00 96.94 90 LYS A CA 1
ATOM 680 C C . LYS A 1 90 ? -3.670 4.345 10.481 1.00 96.94 90 LYS A C 1
ATOM 682 O O . LYS A 1 90 ? -4.081 5.419 10.908 1.00 96.94 90 LYS A O 1
ATOM 687 N N . ALA A 1 91 ? -2.598 3.733 10.992 1.00 95.75 91 ALA A N 1
ATOM 688 C CA . ALA A 1 91 ? -1.835 4.292 12.107 1.00 95.75 91 ALA A CA 1
ATOM 689 C C . ALA A 1 91 ? -1.224 5.654 11.755 1.00 95.75 91 ALA A C 1
ATOM 691 O O . ALA A 1 91 ? -1.409 6.611 12.502 1.00 95.75 91 ALA A O 1
ATOM 692 N N . VAL A 1 92 ? -0.576 5.758 10.592 1.00 97.50 92 VAL A N 1
ATOM 693 C CA . VAL A 1 92 ? 0.046 7.002 10.114 1.00 97.50 92 VAL A CA 1
ATOM 694 C C . VAL A 1 92 ? -1.000 8.071 9.805 1.00 97.50 92 VAL A C 1
ATOM 696 O O . VAL A 1 92 ? -0.799 9.232 10.148 1.00 97.50 92 VAL A O 1
ATOM 699 N N . ALA A 1 93 ? -2.142 7.701 9.216 1.00 97.94 93 ALA A N 1
ATOM 700 C CA . ALA A 1 93 ? -3.230 8.645 8.969 1.00 97.94 93 ALA A CA 1
ATOM 701 C C . ALA A 1 93 ? -3.797 9.235 10.274 1.00 97.94 93 ALA A C 1
ATOM 703 O O . ALA A 1 93 ? -4.002 10.445 10.363 1.00 97.94 93 ALA A O 1
ATOM 704 N N . MET A 1 94 ? -3.998 8.399 11.300 1.00 95.69 94 MET A N 1
ATOM 705 C CA . MET A 1 94 ? -4.439 8.854 12.623 1.00 95.69 94 MET A CA 1
ATOM 706 C C . MET A 1 94 ? -3.370 9.701 13.326 1.00 95.69 94 MET A C 1
ATOM 708 O O . MET A 1 94 ? -3.693 10.757 13.864 1.00 95.69 94 MET A O 1
ATOM 712 N N . GLU A 1 95 ? -2.099 9.287 13.292 1.00 95.69 95 GLU A N 1
ATOM 713 C CA . GLU A 1 95 ? -0.983 10.051 13.868 1.00 95.69 95 GLU A CA 1
ATOM 714 C C . GLU A 1 95 ? -0.844 11.428 13.209 1.00 95.69 95 GLU A C 1
ATOM 716 O O . GLU A 1 95 ? -0.690 12.436 13.902 1.00 95.69 95 GLU A O 1
ATOM 721 N N . HIS A 1 96 ? -0.973 11.493 11.882 1.00 97.56 96 HIS A N 1
ATOM 722 C CA . HIS A 1 96 ? -0.979 12.750 11.146 1.00 97.56 96 HIS A CA 1
ATOM 723 C C . HIS A 1 96 ? -2.139 13.649 11.578 1.00 97.56 96 HIS A C 1
ATOM 725 O O . HIS A 1 96 ? -1.892 14.793 11.961 1.00 97.56 96 HIS A O 1
ATOM 731 N N . ALA A 1 97 ? -3.372 13.132 11.590 1.00 97.56 97 ALA A N 1
ATOM 732 C CA . ALA A 1 97 ? -4.554 13.888 12.004 1.00 97.56 97 ALA A CA 1
ATOM 733 C C . ALA A 1 97 ? -4.389 14.460 13.426 1.00 97.56 97 ALA A C 1
ATOM 735 O O . ALA A 1 97 ? -4.554 15.664 13.635 1.00 97.56 97 ALA A O 1
ATOM 736 N N . MET A 1 98 ? -3.932 13.633 14.374 1.00 95.06 98 MET A N 1
ATOM 737 C CA . MET A 1 98 ? -3.632 14.057 15.745 1.00 95.06 98 MET A CA 1
ATOM 738 C C . MET A 1 98 ? -2.567 15.159 15.797 1.00 95.06 98 MET A C 1
ATOM 740 O O . MET A 1 98 ? -2.729 16.130 16.534 1.00 95.06 98 MET A O 1
ATOM 744 N N . SER A 1 99 ? -1.497 15.043 15.001 1.00 96.81 99 SER A N 1
ATOM 745 C CA . SER A 1 99 ? -0.393 16.016 14.993 1.00 96.81 99 SER A CA 1
ATOM 746 C C . SER A 1 99 ? -0.808 17.421 14.543 1.00 96.81 99 SER A C 1
ATOM 748 O O . SER A 1 99 ? -0.141 18.396 14.885 1.00 96.81 99 SER A O 1
ATOM 750 N N . ILE A 1 100 ? -1.925 17.530 13.819 1.00 96.88 100 ILE A N 1
ATOM 751 C CA . ILE A 1 100 ? -2.492 18.797 13.340 1.00 96.88 100 ILE A CA 1
ATOM 752 C C . ILE A 1 100 ? -3.840 19.128 13.996 1.00 96.88 100 ILE A C 1
ATOM 754 O O . ILE A 1 100 ? -4.558 19.997 13.506 1.00 96.88 100 ILE A O 1
ATOM 758 N N . MET A 1 101 ? -4.187 18.447 15.097 1.00 97.12 101 MET A N 1
ATOM 759 C CA . MET A 1 101 ? -5.429 18.652 15.856 1.00 97.12 101 MET A CA 1
ATOM 760 C C . MET A 1 101 ? -6.703 18.514 14.999 1.00 97.12 101 MET A C 1
ATOM 762 O O . MET A 1 101 ? -7.672 19.250 15.182 1.00 97.12 101 MET A O 1
ATOM 766 N N . ARG A 1 102 ? -6.704 17.567 14.053 1.00 97.56 102 ARG A N 1
ATOM 767 C CA . ARG A 1 102 ? -7.877 17.170 13.260 1.00 97.56 102 ARG A CA 1
ATOM 768 C C . ARG A 1 102 ? -8.267 15.725 13.566 1.00 97.56 102 ARG A C 1
ATOM 770 O O . ARG A 1 102 ? -7.475 14.937 14.072 1.00 97.56 102 ARG A O 1
ATOM 777 N N . GLU A 1 103 ? -9.495 15.376 13.211 1.00 96.56 103 GLU A N 1
ATOM 778 C CA . GLU A 1 103 ? -9.986 13.995 13.232 1.00 96.56 103 GLU A CA 1
ATOM 779 C C . GLU A 1 103 ? -9.715 13.328 11.881 1.00 96.56 103 GLU A C 1
ATOM 781 O O . GLU A 1 103 ? -9.928 13.945 10.832 1.00 96.56 103 GLU A O 1
ATOM 786 N N . TYR A 1 104 ? -9.272 12.068 11.890 1.00 97.00 104 TYR A N 1
ATOM 787 C CA . TYR A 1 104 ? -8.982 11.299 10.672 1.00 97.00 104 TYR A CA 1
ATOM 788 C C . TYR A 1 104 ? -10.230 11.163 9.781 1.00 97.00 104 TYR A C 1
ATOM 790 O O . TYR A 1 104 ? -10.162 11.259 8.553 1.00 97.00 104 TYR A O 1
ATOM 798 N N . GLU A 1 105 ? -11.393 11.049 10.411 1.00 97.56 105 GLU A N 1
ATOM 799 C CA . GLU A 1 105 ? -12.717 10.958 9.804 1.00 97.56 105 GLU A CA 1
ATOM 800 C C . GLU A 1 105 ? -13.113 12.242 9.056 1.00 97.56 105 GLU A C 1
ATOM 802 O O . GLU A 1 105 ? -13.969 12.210 8.177 1.00 97.56 105 GLU A O 1
ATOM 807 N N . ASN A 1 106 ? -12.440 13.366 9.318 1.00 98.00 106 ASN A N 1
ATOM 808 C CA . ASN A 1 106 ? -12.686 14.648 8.657 1.00 98.00 106 ASN A CA 1
ATOM 809 C C . ASN A 1 106 ? -11.666 14.975 7.554 1.00 98.00 106 ASN A C 1
ATOM 811 O O . ASN A 1 106 ? -11.694 16.085 7.008 1.00 98.00 106 ASN A O 1
ATOM 815 N N . MET A 1 107 ? -10.792 14.033 7.187 1.00 98.62 107 MET A N 1
ATOM 816 C CA . MET A 1 107 ? -9.708 14.243 6.222 1.00 98.62 107 MET A CA 1
ATOM 817 C C . MET A 1 107 ? -9.813 13.347 4.985 1.00 98.62 107 MET A C 1
ATOM 819 O O . MET A 1 107 ? -10.302 12.220 5.054 1.00 98.62 107 MET A O 1
ATOM 823 N N . ASN A 1 108 ? -9.299 13.846 3.865 1.00 98.81 108 ASN A N 1
ATOM 824 C CA . ASN A 1 108 ? -8.998 13.078 2.667 1.00 98.81 108 ASN A CA 1
ATOM 825 C C . ASN A 1 108 ? -7.473 12.998 2.501 1.00 98.81 108 ASN A C 1
ATOM 827 O O . ASN A 1 108 ? -6.812 14.014 2.303 1.00 98.81 108 ASN A O 1
ATOM 831 N N . LEU A 1 109 ? -6.897 11.806 2.593 1.00 98.88 109 LEU A N 1
ATOM 832 C CA . LEU A 1 109 ? -5.452 11.588 2.594 1.00 98.88 109 LEU A CA 1
ATOM 833 C C . LEU A 1 109 ? -5.062 10.596 1.501 1.00 98.88 109 LEU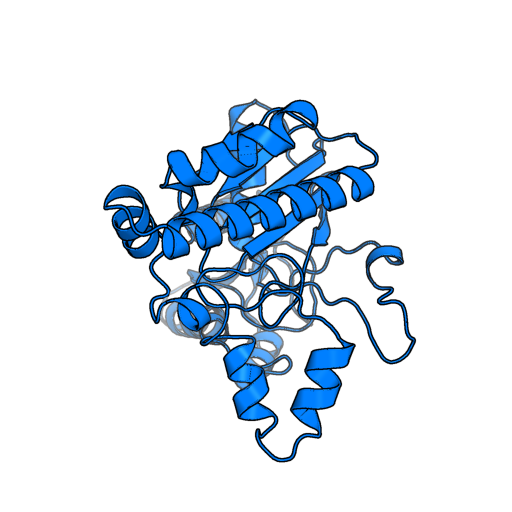 A C 1
ATOM 835 O O . LEU A 1 109 ? -5.800 9.656 1.215 1.00 98.88 109 LEU A O 1
ATOM 839 N N . ILE A 1 110 ? -3.868 10.757 0.941 1.00 98.94 110 ILE A N 1
ATOM 840 C CA . ILE A 1 110 ? -3.218 9.701 0.158 1.00 98.94 110 ILE A CA 1
ATOM 841 C C . ILE A 1 110 ? -2.086 9.142 1.005 1.00 98.94 110 ILE A C 1
ATOM 843 O O . ILE A 1 110 ? -1.173 9.882 1.368 1.00 98.94 110 ILE A O 1
ATOM 847 N N . VAL A 1 111 ? -2.126 7.850 1.322 1.00 98.81 111 VAL A N 1
ATOM 848 C CA . VAL A 1 111 ? -1.108 7.219 2.171 1.00 98.81 111 VAL A CA 1
ATOM 849 C C . VAL A 1 111 ? -0.277 6.241 1.351 1.00 98.81 111 VAL A C 1
ATOM 851 O O . VAL A 1 111 ? -0.792 5.267 0.810 1.00 98.81 111 VAL A O 1
ATOM 854 N N . VAL A 1 112 ? 1.026 6.503 1.273 1.00 98.75 112 VAL A N 1
ATOM 855 C CA . VAL A 1 112 ? 2.028 5.734 0.531 1.00 98.75 112 VAL A CA 1
ATOM 856 C C . VAL A 1 112 ? 2.857 4.931 1.525 1.00 98.75 112 VAL A C 1
ATOM 858 O O . VAL A 1 112 ? 3.660 5.497 2.261 1.00 98.75 112 VAL A O 1
ATOM 861 N N . HIS A 1 113 ? 2.707 3.610 1.525 1.00 98.38 113 HIS A N 1
ATOM 862 C CA . HIS A 1 113 ? 3.575 2.715 2.285 1.00 98.38 113 HIS A CA 1
ATOM 863 C C . HIS A 1 113 ? 4.666 2.144 1.374 1.00 98.38 113 HIS A C 1
ATOM 865 O O . HIS A 1 113 ? 4.361 1.449 0.403 1.00 98.38 113 HIS A O 1
ATOM 871 N N . LEU A 1 114 ? 5.930 2.418 1.703 1.00 97.69 114 LEU A N 1
ATOM 872 C CA . LEU A 1 114 ? 7.113 1.975 0.969 1.00 97.69 114 LEU A CA 1
ATOM 873 C C . LEU A 1 114 ? 7.851 0.852 1.721 1.00 97.69 114 LEU A C 1
ATOM 875 O O . LEU A 1 114 ? 8.774 1.112 2.500 1.00 97.69 114 LEU A O 1
ATOM 879 N N . GLY A 1 115 ? 7.453 -0.397 1.483 1.00 94.00 115 GLY A N 1
ATOM 880 C CA . GLY A 1 115 ? 8.052 -1.589 2.093 1.00 94.00 115 GLY A CA 1
ATOM 881 C C . GLY A 1 115 ? 8.517 -2.612 1.054 1.00 94.00 115 GLY A C 1
ATOM 882 O O . GLY A 1 115 ? 8.747 -2.273 -0.107 1.00 94.00 115 GLY A O 1
ATOM 883 N N . GLY A 1 116 ? 8.618 -3.884 1.460 1.00 93.00 116 GLY A N 1
ATOM 884 C CA . GLY A 1 116 ? 8.892 -5.001 0.539 1.00 93.00 116 GLY A CA 1
ATOM 885 C C . GLY A 1 116 ? 7.837 -5.118 -0.570 1.00 93.00 116 GLY A C 1
ATOM 886 O O . GLY A 1 116 ? 8.152 -5.502 -1.693 1.00 93.00 116 GLY A O 1
ATOM 887 N N . GLY A 1 117 ? 6.603 -4.683 -0.298 1.00 94.50 117 GLY A N 1
ATOM 888 C CA . GLY A 1 117 ? 5.646 -4.242 -1.312 1.00 94.50 117 GLY A CA 1
ATOM 889 C C . GLY A 1 117 ? 5.274 -2.778 -1.127 1.00 94.50 117 GLY A C 1
ATOM 890 O O . GLY A 1 117 ? 5.428 -2.227 -0.037 1.00 94.50 117 GLY A O 1
ATOM 891 N N . ILE A 1 118 ? 4.750 -2.161 -2.183 1.00 97.81 118 ILE A N 1
ATOM 892 C CA . ILE A 1 118 ? 4.316 -0.764 -2.152 1.00 97.81 118 ILE A CA 1
ATOM 893 C C . ILE A 1 118 ? 2.801 -0.692 -2.287 1.00 97.81 118 ILE A C 1
ATOM 895 O O . ILE A 1 118 ? 2.223 -1.309 -3.181 1.00 97.81 118 ILE A O 1
ATOM 899 N N . THR A 1 119 ? 2.164 0.077 -1.404 1.00 98.44 119 THR A N 1
ATOM 900 C CA . THR A 1 119 ? 0.721 0.340 -1.472 1.00 98.44 119 THR A CA 1
ATOM 901 C C . THR A 1 119 ? 0.412 1.812 -1.293 1.00 98.44 119 THR A C 1
ATOM 903 O O . THR A 1 119 ? 0.926 2.444 -0.367 1.00 98.44 119 THR A O 1
ATOM 906 N N . VAL A 1 120 ? -0.459 2.340 -2.147 1.00 98.81 120 VAL A N 1
ATOM 907 C CA . VAL A 1 120 ? -0.895 3.735 -2.159 1.00 98.81 120 VAL A CA 1
ATOM 908 C C . VAL A 1 120 ? -2.414 3.763 -2.045 1.00 98.81 120 VAL A C 1
ATOM 910 O O . VAL A 1 120 ? -3.112 3.357 -2.967 1.00 98.81 120 VAL A O 1
ATOM 913 N N . GLY A 1 121 ? -2.916 4.177 -0.883 1.00 98.56 121 GLY A N 1
ATOM 914 C CA . GLY A 1 121 ? -4.347 4.165 -0.575 1.00 98.56 121 GLY A CA 1
ATOM 915 C C . GLY A 1 121 ? -4.967 5.557 -0.631 1.00 98.56 121 GLY A C 1
ATOM 916 O O . GLY A 1 121 ? -4.389 6.514 -0.108 1.00 98.56 121 GLY A O 1
ATOM 917 N N . ALA A 1 122 ? -6.166 5.660 -1.205 1.00 98.81 122 ALA A N 1
ATOM 918 C CA . ALA A 1 122 ? -7.040 6.824 -1.113 1.00 98.81 122 ALA A CA 1
ATOM 919 C C . ALA A 1 122 ? -7.908 6.722 0.150 1.00 98.81 122 ALA A C 1
ATOM 921 O O . ALA A 1 122 ? -8.876 5.962 0.217 1.00 98.81 122 ALA A O 1
ATOM 922 N N . HIS A 1 123 ? -7.559 7.499 1.171 1.00 98.81 123 HIS A N 1
ATOM 923 C CA . HIS A 1 123 ? -8.296 7.574 2.424 1.00 98.81 123 HIS A CA 1
ATOM 924 C C . HIS A 1 123 ? -9.296 8.727 2.336 1.00 98.81 123 HIS A C 1
ATOM 926 O O . HIS A 1 123 ? -8.898 9.885 2.334 1.00 98.81 123 HIS A O 1
ATOM 932 N N . LYS A 1 124 ? -10.592 8.436 2.304 1.00 98.75 124 LYS A N 1
ATOM 933 C CA . LYS A 1 124 ? -11.673 9.422 2.293 1.00 98.75 124 LYS A CA 1
ATOM 934 C C . LYS A 1 124 ? -12.442 9.327 3.599 1.00 98.75 124 LYS A C 1
ATOM 936 O O . LYS A 1 124 ? -13.076 8.308 3.864 1.00 98.75 124 LYS A O 1
ATOM 941 N N . LYS A 1 125 ? -12.384 10.384 4.410 1.00 98.19 125 LYS A N 1
ATOM 942 C CA . LYS A 1 125 ? -13.154 10.516 5.656 1.00 98.19 125 LYS A CA 1
ATOM 943 C C . LYS A 1 125 ? -13.045 9.281 6.552 1.00 98.19 125 LYS A C 1
ATOM 945 O O . LYS A 1 125 ? -14.033 8.654 6.918 1.00 98.19 125 LYS A O 1
ATOM 950 N N . GLY A 1 126 ? -11.809 8.883 6.848 1.00 97.06 126 GLY A N 1
ATOM 951 C CA . GLY A 1 126 ? -11.539 7.731 7.704 1.00 97.06 126 GLY A CA 1
ATOM 952 C C . GLY A 1 126 ? -11.577 6.358 7.014 1.00 97.06 126 GLY A C 1
ATOM 953 O O . GLY A 1 126 ? -11.220 5.367 7.648 1.00 97.06 126 GLY A O 1
ATOM 954 N N . ARG A 1 127 ? -11.958 6.259 5.731 1.00 98.31 127 ARG A N 1
ATOM 955 C CA . ARG A 1 127 ? -12.112 4.984 4.995 1.00 98.31 127 ARG A CA 1
ATOM 956 C C . ARG A 1 127 ? -11.145 4.863 3.818 1.00 98.31 127 ARG A C 1
ATOM 958 O O . ARG A 1 127 ? -10.938 5.844 3.116 1.00 98.31 127 ARG A O 1
ATOM 965 N N . VAL A 1 128 ? -10.577 3.685 3.566 1.00 98.56 128 VAL A N 1
ATOM 966 C CA . VAL A 1 128 ? -9.712 3.422 2.397 1.00 98.56 128 VAL A CA 1
ATOM 967 C C . VAL A 1 128 ? -10.577 2.978 1.221 1.00 98.56 128 VAL A C 1
ATOM 969 O O . VAL A 1 128 ? -10.884 1.800 1.070 1.00 98.56 128 VAL A O 1
ATOM 972 N N . ILE A 1 129 ? -11.020 3.945 0.419 1.00 98.62 129 ILE A N 1
ATOM 973 C CA . ILE A 1 129 ? -12.022 3.717 -0.633 1.00 98.62 129 ILE A CA 1
ATOM 974 C C . ILE A 1 129 ? -11.442 3.129 -1.923 1.00 98.62 129 ILE A C 1
ATOM 976 O O . ILE A 1 129 ? -12.200 2.621 -2.747 1.00 98.62 129 ILE A O 1
ATOM 980 N N . ASP A 1 130 ? -10.120 3.198 -2.089 1.00 98.62 130 ASP A N 1
ATOM 981 C CA . ASP A 1 130 ? -9.361 2.566 -3.167 1.00 98.62 130 ASP A CA 1
ATOM 982 C C . ASP A 1 130 ? -7.899 2.377 -2.717 1.00 98.62 130 ASP A C 1
ATOM 984 O O . ASP A 1 130 ? -7.355 3.217 -1.993 1.00 98.62 130 ASP A O 1
ATOM 988 N N . VAL A 1 131 ? -7.274 1.269 -3.109 1.00 98.31 131 VAL A N 1
ATOM 989 C CA . VAL A 1 131 ? -5.847 0.977 -2.921 1.00 98.31 131 VAL A CA 1
ATOM 990 C C . VAL A 1 131 ? -5.411 -0.082 -3.937 1.00 98.31 131 VAL A C 1
ATOM 992 O O . VAL A 1 131 ? -6.192 -0.960 -4.300 1.00 98.31 131 VAL A O 1
ATOM 995 N N . ASN A 1 132 ? -4.161 -0.042 -4.392 1.00 97.75 132 ASN A N 1
ATOM 996 C CA . ASN A 1 132 ? -3.612 -1.127 -5.205 1.00 97.75 132 ASN A CA 1
ATOM 997 C C . ASN A 1 132 ? -3.385 -2.403 -4.369 1.00 97.75 132 ASN A C 1
ATOM 999 O O . ASN A 1 132 ? -2.998 -2.337 -3.197 1.00 97.75 132 ASN A O 1
ATOM 1003 N N . GLN A 1 133 ? -3.560 -3.574 -4.983 1.00 93.94 133 GLN A N 1
ATOM 1004 C CA . GLN A 1 133 ? -3.253 -4.860 -4.360 1.00 93.94 133 GLN A CA 1
ATOM 1005 C C . GLN A 1 133 ? -1.735 -5.057 -4.242 1.00 93.94 133 GLN A C 1
ATOM 1007 O O . GLN A 1 133 ? -1.031 -5.437 -5.178 1.00 93.94 133 GLN A O 1
ATOM 1012 N N . GLY A 1 134 ? -1.202 -4.769 -3.056 1.00 89.19 134 GLY A N 1
ATOM 1013 C CA . GLY A 1 134 ? 0.237 -4.753 -2.848 1.00 89.19 134 GLY A CA 1
ATOM 1014 C C . GLY A 1 134 ? 0.882 -6.130 -2.773 1.00 89.19 134 GLY A C 1
ATOM 1015 O O . GLY A 1 134 ? 2.088 -6.196 -2.970 1.00 89.19 134 GLY A O 1
ATOM 1016 N N . LEU A 1 135 ? 0.152 -7.197 -2.427 1.00 87.44 135 LEU A N 1
ATOM 1017 C CA . LEU A 1 135 ? 0.659 -8.518 -2.023 1.00 87.44 135 LEU A CA 1
ATOM 1018 C C . LEU A 1 135 ? 1.254 -9.344 -3.167 1.00 87.44 135 LEU A C 1
ATOM 1020 O O . LEU A 1 135 ? 2.403 -9.772 -3.057 1.00 87.44 135 LEU A O 1
ATOM 1024 N N . ASP A 1 136 ? 0.463 -9.631 -4.195 1.00 81.31 136 ASP A N 1
ATOM 1025 C CA . ASP A 1 136 ? 0.839 -10.471 -5.341 1.00 81.31 136 ASP A CA 1
ATOM 1026 C C . ASP A 1 136 ? 0.449 -9.854 -6.691 1.00 81.31 136 ASP A C 1
ATOM 1028 O O . ASP A 1 136 ? 0.403 -10.549 -7.702 1.00 81.31 136 ASP A O 1
ATOM 1032 N N . GLY A 1 137 ? 0.305 -8.526 -6.716 1.00 74.06 137 GLY A N 1
ATOM 1033 C CA . GLY A 1 137 ? 0.471 -7.723 -7.922 1.00 74.06 137 GLY A CA 1
ATOM 1034 C C . GLY A 1 137 ? -0.663 -6.735 -8.166 1.00 74.06 137 GLY A C 1
ATOM 1035 O O . GLY A 1 137 ? -1.797 -7.141 -8.366 1.00 74.06 137 GLY A O 1
ATOM 1036 N N . GLU A 1 138 ? -0.311 -5.449 -8.202 1.00 92.38 138 GLU A N 1
ATOM 1037 C CA . GLU A 1 138 ? -0.991 -4.296 -8.816 1.00 92.38 138 GLU A CA 1
ATOM 1038 C C . GLU A 1 138 ? -0.200 -3.047 -8.378 1.00 92.38 138 GLU A C 1
ATOM 1040 O O . GLU A 1 138 ? 0.374 -3.010 -7.285 1.00 92.38 138 GLU A O 1
ATOM 1045 N N . GLY A 1 139 ? -0.154 -2.007 -9.207 1.00 96.75 139 GLY A N 1
ATOM 1046 C CA . GLY A 1 139 ? 0.546 -0.761 -8.885 1.00 96.75 139 GLY A CA 1
ATOM 1047 C C . GLY A 1 139 ? 2.067 -0.811 -9.119 1.00 96.75 139 GLY A C 1
ATOM 1048 O O . GLY A 1 139 ? 2.524 -1.553 -10.003 1.00 96.75 139 GLY A O 1
ATOM 1049 N N . PRO A 1 140 ? 2.852 0.005 -8.385 1.00 98.38 140 PRO A N 1
ATOM 1050 C CA . PRO A 1 140 ? 4.297 0.147 -8.571 1.00 98.38 140 PRO A CA 1
ATOM 1051 C C . PRO A 1 140 ? 5.077 -1.138 -8.277 1.00 98.38 140 PRO A C 1
ATOM 1053 O O . PRO A 1 140 ? 4.748 -1.869 -7.340 1.00 98.38 140 PRO A O 1
ATOM 1056 N N . PHE A 1 141 ? 6.169 -1.380 -9.009 1.00 98.31 141 PHE A N 1
ATOM 1057 C CA . PHE A 1 141 ? 7.151 -2.374 -8.561 1.00 98.31 141 PHE A CA 1
ATOM 1058 C C . PHE A 1 141 ? 7.828 -1.919 -7.262 1.00 98.31 141 PHE A C 1
ATOM 1060 O O . PHE A 1 141 ? 7.906 -0.726 -6.966 1.00 98.31 141 PHE A O 1
ATOM 1067 N N . SER A 1 142 ? 8.316 -2.876 -6.482 1.00 97.31 142 SER A N 1
ATOM 1068 C CA . SER A 1 142 ? 8.887 -2.653 -5.152 1.00 97.31 142 SER A CA 1
ATOM 1069 C C . SER A 1 142 ? 10.272 -3.309 -5.041 1.00 97.31 142 SER A C 1
ATOM 1071 O O . SER A 1 142 ? 10.811 -3.791 -6.038 1.00 97.31 142 SER A O 1
ATOM 1073 N N . PRO A 1 143 ? 10.889 -3.371 -3.851 1.00 97.44 143 PRO A N 1
ATOM 1074 C CA . PRO A 1 143 ? 12.122 -4.127 -3.687 1.00 97.44 143 PRO A CA 1
ATOM 1075 C C . PRO A 1 143 ? 11.992 -5.635 -3.969 1.00 97.44 143 PRO A C 1
ATOM 1077 O O . PRO A 1 143 ? 12.971 -6.234 -4.401 1.00 97.44 143 PRO A O 1
ATOM 1080 N N . GLU A 1 144 ? 10.809 -6.234 -3.774 1.00 95.56 144 GLU A N 1
ATOM 1081 C CA . GLU A 1 144 ? 10.590 -7.693 -3.901 1.00 95.56 144 GLU A CA 1
ATOM 1082 C C . GLU A 1 144 ? 9.458 -8.094 -4.858 1.00 95.56 144 GLU A C 1
ATOM 1084 O O . GLU A 1 144 ? 9.223 -9.285 -5.080 1.00 95.56 144 GLU A O 1
ATOM 1089 N N . ARG A 1 145 ? 8.699 -7.134 -5.396 1.00 96.56 145 ARG A N 1
ATOM 1090 C CA . ARG A 1 145 ? 7.508 -7.404 -6.214 1.00 96.56 145 ARG A CA 1
ATOM 1091 C C . ARG A 1 145 ? 7.621 -6.717 -7.561 1.00 96.56 145 ARG A C 1
ATOM 1093 O O . ARG A 1 145 ? 8.090 -5.582 -7.649 1.00 96.56 145 ARG A O 1
ATOM 1100 N N . SER A 1 146 ? 7.156 -7.390 -8.610 1.00 97.31 146 SER A N 1
ATOM 1101 C CA . SER A 1 146 ? 7.184 -6.849 -9.974 1.00 97.31 146 SER A CA 1
ATOM 1102 C C . SER A 1 146 ? 6.240 -5.664 -10.170 1.00 97.31 146 SER A C 1
ATOM 1104 O O . SER A 1 146 ? 6.401 -4.923 -11.135 1.00 97.31 146 SER A O 1
ATOM 1106 N N . GLY A 1 147 ? 5.238 -5.512 -9.298 1.00 96.88 147 GLY A N 1
ATOM 1107 C CA . GLY A 1 147 ? 4.111 -4.619 -9.542 1.00 96.88 147 GLY A CA 1
ATOM 1108 C C . GLY A 1 147 ? 3.334 -5.044 -10.790 1.00 96.88 147 GLY A C 1
ATOM 1109 O O . GLY A 1 147 ? 3.314 -6.222 -11.160 1.00 96.88 147 GLY A O 1
ATOM 1110 N N . THR A 1 148 ? 2.709 -4.074 -11.451 1.00 97.38 148 THR A N 1
ATOM 1111 C CA . THR A 1 148 ? 1.941 -4.310 -12.681 1.00 97.38 148 THR A CA 1
ATOM 1112 C C . THR A 1 148 ? 2.860 -4.631 -13.859 1.00 97.38 148 THR A C 1
ATOM 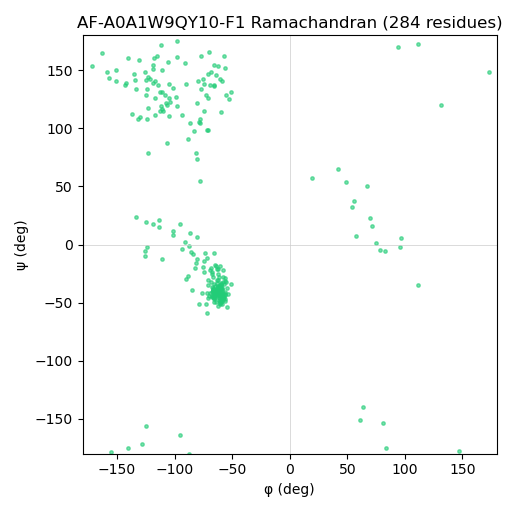1114 O O . THR A 1 148 ? 3.736 -3.841 -14.211 1.00 97.38 148 THR A O 1
ATOM 1117 N N . LEU A 1 149 ? 2.607 -5.761 -14.521 1.00 96.94 149 LEU A N 1
ATOM 1118 C CA . LEU A 1 149 ? 3.291 -6.173 -15.748 1.00 96.94 149 LEU A CA 1
ATOM 1119 C C . LEU A 1 149 ? 2.386 -6.005 -16.980 1.00 96.94 149 LEU A C 1
ATOM 1121 O O . LEU A 1 149 ? 1.158 -6.033 -16.852 1.00 96.94 149 LEU A O 1
ATOM 1125 N N . PRO A 1 150 ? 2.955 -5.882 -18.194 1.00 97.44 150 PRO A N 1
ATOM 1126 C CA . PRO A 1 150 ? 2.167 -5.911 -19.420 1.00 97.44 150 PRO A CA 1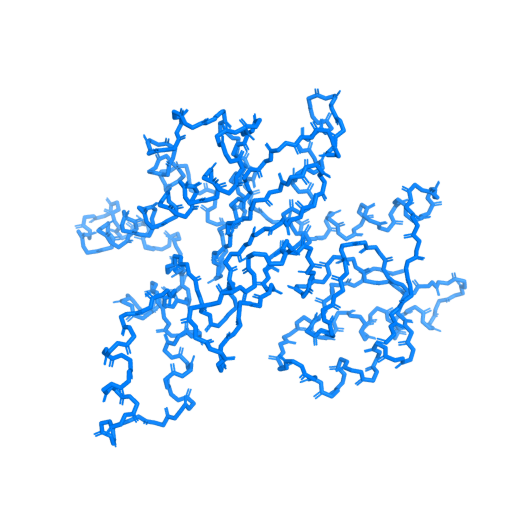
ATOM 1127 C C . PRO A 1 150 ? 1.405 -7.238 -19.549 1.00 97.44 150 PRO A C 1
ATOM 1129 O O . PRO A 1 150 ? 1.999 -8.300 -19.739 1.00 97.44 150 PRO A O 1
ATOM 1132 N N . VAL A 1 151 ? 0.072 -7.177 -19.480 1.00 95.88 151 VAL A N 1
ATOM 1133 C CA . VAL A 1 151 ? -0.799 -8.368 -19.427 1.00 95.88 151 VAL A CA 1
ATOM 1134 C C . VAL A 1 151 ? -0.562 -9.308 -20.615 1.00 95.88 151 VAL A C 1
ATOM 1136 O O . VAL A 1 151 ? -0.487 -10.521 -20.444 1.00 95.88 151 VAL A O 1
ATOM 1139 N N . GLY A 1 152 ? -0.377 -8.763 -21.821 1.00 97.81 152 GLY A N 1
ATOM 1140 C CA . GLY A 1 152 ? -0.107 -9.570 -23.014 1.00 97.81 152 GLY A CA 1
ATOM 1141 C C . GLY A 1 152 ? 1.227 -10.325 -22.966 1.00 97.81 152 GLY A C 1
ATOM 1142 O O . GLY A 1 152 ? 1.297 -11.454 -23.450 1.00 97.81 152 GLY A O 1
ATOM 1143 N N . ASP A 1 153 ? 2.272 -9.733 -22.377 1.00 97.31 153 ASP A N 1
ATOM 1144 C CA . ASP A 1 153 ? 3.569 -10.403 -22.199 1.00 97.31 153 ASP A CA 1
ATOM 1145 C C . ASP A 1 153 ? 3.485 -11.488 -21.131 1.00 97.31 153 ASP A C 1
ATOM 1147 O O . ASP A 1 153 ? 3.986 -12.592 -21.347 1.00 97.31 153 ASP A O 1
ATOM 1151 N N . LEU A 1 154 ? 2.788 -11.209 -20.026 1.00 96.62 154 LEU A N 1
ATOM 1152 C CA . LEU A 1 154 ? 2.553 -12.189 -18.971 1.00 96.62 154 LEU A CA 1
ATOM 1153 C C . LEU A 1 154 ? 1.820 -13.421 -19.520 1.00 96.62 154 LEU A C 1
ATOM 1155 O O . LEU A 1 154 ? 2.274 -14.542 -19.315 1.00 96.62 154 LEU A O 1
ATOM 1159 N N . VAL A 1 155 ? 0.752 -13.227 -20.305 1.00 97.81 155 VAL A N 1
ATOM 1160 C CA . VAL A 1 155 ? 0.025 -14.331 -20.958 1.00 97.81 155 VAL A CA 1
ATOM 1161 C C . VAL A 1 155 ? 0.948 -15.132 -21.879 1.00 97.81 155 VAL A C 1
ATOM 1163 O O . VAL A 1 155 ? 1.003 -16.357 -21.779 1.00 97.81 155 VAL A O 1
ATOM 1166 N N . ARG A 1 156 ? 1.725 -14.471 -22.747 1.00 97.88 156 ARG A N 1
ATOM 1167 C CA . ARG A 1 156 ? 2.687 -15.169 -23.620 1.00 97.88 156 ARG A CA 1
ATOM 1168 C C . ARG A 1 156 ? 3.715 -15.974 -22.825 1.00 97.88 156 ARG A C 1
ATOM 1170 O O . ARG A 1 156 ? 4.065 -17.078 -23.235 1.00 97.88 156 ARG A O 1
ATOM 1177 N N . MET A 1 157 ? 4.183 -15.446 -21.697 1.00 96.69 157 MET A N 1
ATOM 1178 C CA . MET A 1 157 ? 5.126 -16.131 -20.817 1.00 96.69 157 MET A CA 1
ATOM 1179 C C . MET A 1 157 ? 4.496 -17.369 -20.167 1.00 96.69 157 MET A C 1
ATOM 1181 O O . MET A 1 157 ? 5.105 -18.440 -20.228 1.00 96.69 157 MET A O 1
ATOM 1185 N N . CYS A 1 158 ? 3.267 -17.256 -19.648 1.00 97.38 158 CYS A N 1
ATOM 1186 C CA . CYS A 1 158 ? 2.503 -18.365 -19.062 1.00 97.38 158 CYS A CA 1
ATOM 1187 C C . CYS A 1 158 ? 2.350 -19.555 -20.015 1.00 97.38 158 CYS A C 1
ATOM 1189 O O . CYS A 1 158 ? 2.436 -20.702 -19.589 1.00 97.38 158 CYS A O 1
ATOM 1191 N N . PHE A 1 159 ? 2.165 -19.294 -21.311 1.00 97.38 159 PHE A N 1
ATOM 1192 C CA . PHE A 1 159 ? 1.956 -20.338 -22.320 1.00 97.38 159 PHE A CA 1
ATOM 1193 C C . PHE A 1 159 ? 3.206 -20.664 -23.149 1.00 97.38 159 PHE A C 1
ATOM 1195 O O . PHE A 1 159 ? 3.124 -21.383 -24.141 1.00 97.38 159 PHE A O 1
ATOM 1202 N N . SER A 1 160 ? 4.380 -20.172 -22.746 1.00 97.12 160 SER A N 1
ATOM 1203 C CA . SER A 1 160 ? 5.638 -20.404 -23.472 1.00 97.12 160 SER A CA 1
ATOM 1204 C C . SER A 1 160 ? 6.215 -21.816 -23.306 1.00 97.12 160 SER A C 1
ATOM 1206 O O . SER A 1 160 ? 7.144 -22.181 -24.025 1.00 97.12 160 SER A O 1
ATOM 1208 N N . GLY A 1 161 ? 5.727 -22.586 -22.326 1.00 96.94 161 GLY A N 1
ATOM 1209 C CA . GLY A 1 161 ? 6.294 -23.878 -21.923 1.00 96.94 161 GLY A CA 1
ATOM 1210 C C . GLY A 1 161 ? 7.593 -23.781 -21.111 1.00 96.94 161 GLY A C 1
ATOM 1211 O O . GLY A 1 161 ? 8.153 -24.813 -20.756 1.00 96.94 161 GLY A O 1
ATOM 1212 N N . LYS A 1 162 ? 8.080 -22.565 -20.812 1.00 97.12 162 LYS A N 1
ATOM 1213 C CA . LYS A 1 162 ? 9.335 -22.340 -20.071 1.00 97.12 162 LYS A CA 1
ATOM 1214 C C . LYS A 1 162 ? 9.172 -22.284 -18.555 1.00 97.12 162 LYS A C 1
ATOM 1216 O O . LYS A 1 162 ? 10.136 -22.555 -17.852 1.00 97.12 162 LYS A O 1
ATOM 1221 N N . TYR A 1 163 ? 7.993 -21.896 -18.075 1.00 97.38 163 TYR A N 1
ATOM 1222 C CA . TYR A 1 163 ? 7.748 -21.627 -16.663 1.00 97.38 163 TYR A CA 1
ATOM 1223 C C . TYR A 1 163 ? 6.443 -22.274 -16.215 1.00 97.38 163 TYR A C 1
ATOM 1225 O O . TYR A 1 163 ? 5.446 -22.273 -16.937 1.00 97.38 163 TYR A O 1
ATOM 1233 N N . SER A 1 164 ? 6.453 -22.799 -15.001 1.00 97.19 164 SER A N 1
ATOM 1234 C CA . SER A 1 164 ? 5.266 -23.202 -14.264 1.00 97.19 164 SER A CA 1
ATOM 1235 C C . SER A 1 164 ? 4.548 -21.988 -13.671 1.00 97.19 164 SER A C 1
ATOM 1237 O O . SER A 1 164 ? 5.131 -20.921 -13.468 1.00 97.19 164 SER A O 1
ATOM 1239 N N . GLN A 1 165 ? 3.279 -22.173 -13.304 1.00 95.69 165 GLN A N 1
ATOM 1240 C CA . GLN A 1 165 ? 2.511 -21.159 -12.580 1.00 95.69 165 GLN A CA 1
ATOM 1241 C C . GLN A 1 165 ? 3.233 -20.690 -11.305 1.00 95.69 165 GLN A C 1
ATOM 1243 O O . GLN A 1 165 ? 3.283 -19.495 -11.035 1.00 95.69 165 GLN A O 1
ATOM 1248 N N . ASN A 1 166 ? 3.824 -21.611 -10.537 1.00 95.31 166 ASN A N 1
ATOM 1249 C CA . ASN A 1 166 ? 4.515 -21.274 -9.290 1.00 95.31 166 ASN A CA 1
ATOM 1250 C C . ASN A 1 166 ? 5.766 -20.420 -9.527 1.00 95.31 166 ASN A C 1
ATOM 1252 O O . ASN A 1 166 ? 6.039 -19.517 -8.741 1.00 95.31 166 ASN A O 1
ATOM 1256 N N . GLU A 1 167 ? 6.516 -20.686 -10.597 1.00 96.56 167 GLU A N 1
ATOM 1257 C CA . GLU A 1 167 ? 7.682 -19.874 -10.966 1.00 96.56 167 GLU A CA 1
ATOM 1258 C C . GLU A 1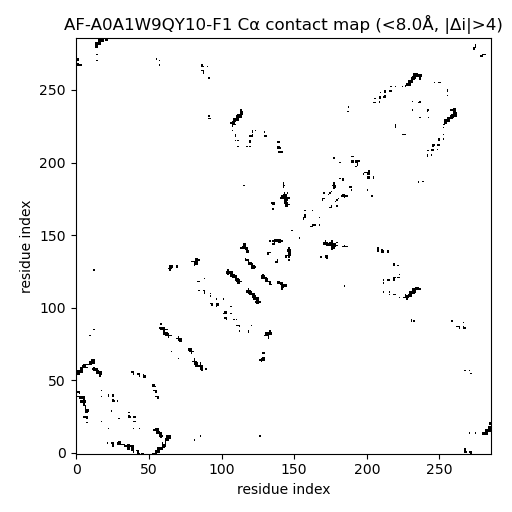 167 ? 7.259 -18.464 -11.373 1.00 96.56 167 GLU A C 1
ATOM 1260 O O . GLU A 1 167 ? 7.833 -17.494 -10.888 1.00 96.56 167 GLU A O 1
ATOM 1265 N N . ILE A 1 168 ? 6.196 -18.331 -12.170 1.00 96.50 168 ILE A N 1
ATOM 1266 C CA . ILE A 1 168 ? 5.661 -17.016 -12.548 1.00 96.50 168 ILE A CA 1
ATOM 1267 C C . ILE A 1 168 ? 5.160 -16.256 -11.313 1.00 96.50 168 ILE A C 1
ATOM 1269 O O . ILE A 1 168 ? 5.450 -15.072 -11.159 1.00 96.50 168 ILE A O 1
ATOM 1273 N N . MET A 1 169 ? 4.477 -16.928 -10.382 1.00 95.06 169 MET A N 1
ATOM 1274 C CA . MET A 1 169 ? 4.047 -16.296 -9.131 1.00 95.06 169 MET A CA 1
ATOM 1275 C C . MET A 1 169 ? 5.226 -15.816 -8.275 1.00 95.06 169 MET A C 1
ATOM 1277 O O . MET A 1 169 ? 5.121 -14.757 -7.658 1.00 95.06 169 MET A O 1
ATOM 1281 N N . LYS A 1 170 ? 6.360 -16.532 -8.257 1.00 94.62 170 LYS A N 1
ATOM 1282 C CA . LYS A 1 170 ? 7.584 -16.068 -7.578 1.00 94.62 170 LYS A CA 1
ATOM 1283 C C . LYS A 1 170 ? 8.198 -14.844 -8.251 1.00 94.62 170 LYS A C 1
ATOM 1285 O O . LYS A 1 170 ? 8.587 -13.909 -7.556 1.00 94.62 170 LYS A O 1
ATOM 1290 N N . MET A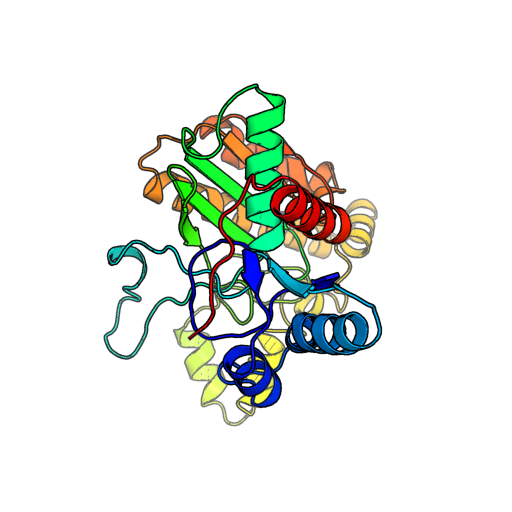 1 171 ? 8.221 -14.805 -9.585 1.00 95.62 171 MET A N 1
ATOM 1291 C CA . MET A 1 171 ? 8.673 -13.623 -10.334 1.00 95.62 171 MET A CA 1
ATOM 1292 C C . MET A 1 171 ? 7.828 -12.385 -10.013 1.00 95.62 171 MET A C 1
ATOM 1294 O O . MET A 1 171 ? 8.340 -11.268 -9.991 1.00 95.62 171 MET A O 1
ATOM 1298 N N . ILE A 1 172 ? 6.536 -12.575 -9.739 1.00 95.81 172 ILE A N 1
ATOM 1299 C CA . ILE A 1 172 ? 5.638 -11.490 -9.332 1.00 95.81 172 ILE A CA 1
ATOM 1300 C C . ILE A 1 172 ? 5.873 -11.102 -7.864 1.00 95.81 172 ILE A C 1
ATOM 1302 O O . ILE A 1 172 ? 5.912 -9.913 -7.534 1.00 95.81 172 ILE A O 1
ATOM 1306 N N . LYS A 1 173 ? 6.059 -12.094 -6.986 1.00 93.38 173 LYS A N 1
ATOM 1307 C CA . LYS A 1 173 ? 6.197 -11.935 -5.534 1.00 93.38 173 LYS A CA 1
ATOM 1308 C C . LYS A 1 173 ? 7.396 -12.722 -4.994 1.00 93.38 173 LYS A C 1
ATOM 1310 O O . LYS A 1 173 ? 7.329 -13.939 -4.834 1.00 93.38 173 LYS A O 1
ATOM 1315 N N . GLY A 1 174 ? 8.442 -11.994 -4.609 1.00 91.75 174 GLY A N 1
ATOM 1316 C CA . GLY A 1 174 ? 9.659 -12.511 -3.974 1.00 91.75 174 GLY A CA 1
ATOM 1317 C C . GLY A 1 174 ? 10.896 -12.407 -4.869 1.00 91.75 174 GLY A C 1
ATOM 1318 O O . GLY A 1 174 ? 11.977 -12.112 -4.374 1.00 91.75 174 GLY A O 1
ATOM 1319 N N . GLU A 1 175 ? 10.732 -12.580 -6.181 1.00 95.62 175 GLU A N 1
ATOM 1320 C CA . GLU A 1 175 ? 11.806 -12.483 -7.187 1.00 95.62 175 GLU A CA 1
ATOM 1321 C C . GLU A 1 175 ? 11.540 -11.357 -8.206 1.00 95.62 175 GLU A C 1
ATOM 1323 O O . GLU A 1 175 ? 12.127 -11.316 -9.286 1.00 95.62 175 GLU A O 1
ATOM 1328 N N . GLY A 1 176 ? 10.640 -10.432 -7.866 1.00 95.00 176 GLY A N 1
ATOM 1329 C CA . GLY A 1 176 ? 10.302 -9.273 -8.686 1.00 95.00 176 GLY A CA 1
ATOM 1330 C C . GLY A 1 176 ? 11.039 -8.005 -8.262 1.00 95.00 176 GLY A C 1
ATOM 1331 O O . GLY A 1 176 ? 11.743 -7.968 -7.253 1.00 95.00 176 GLY A O 1
ATOM 1332 N N . GLY A 1 177 ? 10.853 -6.928 -9.025 1.00 97.06 177 GLY A N 1
ATOM 1333 C CA . GLY A 1 177 ? 11.329 -5.602 -8.632 1.00 97.06 177 GLY A CA 1
ATOM 1334 C C . GLY A 1 177 ? 12.854 -5.511 -8.519 1.00 97.06 177 GLY A C 1
ATOM 1335 O O . GLY A 1 177 ? 13.567 -6.066 -9.356 1.00 97.06 177 GLY A O 1
ATOM 1336 N N . LEU A 1 178 ? 13.374 -4.808 -7.505 1.00 98.12 178 LEU A N 1
ATOM 1337 C CA . LEU A 1 178 ? 14.830 -4.657 -7.326 1.00 98.12 178 LEU A CA 1
ATOM 1338 C C . LEU A 1 178 ? 15.539 -6.009 -7.171 1.00 98.12 178 LEU A C 1
ATOM 1340 O O . LEU A 1 178 ? 16.614 -6.189 -7.745 1.00 98.12 178 LEU A O 1
ATOM 1344 N N . ALA A 1 179 ? 14.922 -6.970 -6.477 1.00 97.75 179 ALA A N 1
ATOM 1345 C CA . ALA A 1 179 ? 15.452 -8.323 -6.358 1.00 97.75 179 ALA A CA 1
ATOM 1346 C C . ALA A 1 179 ? 15.590 -8.994 -7.733 1.00 97.75 179 ALA A C 1
ATOM 1348 O O . ALA A 1 179 ? 16.653 -9.529 -8.044 1.00 97.75 179 ALA A O 1
ATOM 1349 N N . GLY A 1 180 ? 14.567 -8.881 -8.583 1.00 97.25 180 GLY A N 1
ATOM 1350 C CA . GLY A 1 180 ? 14.587 -9.425 -9.943 1.00 97.25 180 GLY A CA 1
ATOM 1351 C C . GLY A 1 180 ? 15.611 -8.758 -10.871 1.00 97.25 180 GLY A C 1
ATOM 1352 O O . GLY A 1 180 ? 16.209 -9.430 -11.708 1.00 97.25 180 GLY A O 1
ATOM 1353 N N . TYR A 1 181 ? 15.856 -7.452 -10.718 1.00 98.06 181 TYR A N 1
ATOM 1354 C CA . TYR A 1 181 ? 16.815 -6.724 -11.561 1.00 98.06 181 TYR A CA 1
ATOM 1355 C C . TYR A 1 181 ? 18.269 -6.808 -11.079 1.00 98.06 181 TYR A C 1
ATOM 1357 O O . TYR A 1 181 ? 19.184 -6.857 -11.898 1.00 98.06 181 TYR A O 1
ATOM 1365 N N . LEU A 1 182 ? 18.498 -6.750 -9.765 1.00 97.62 182 LEU A N 1
ATOM 1366 C CA . LEU A 1 182 ? 19.819 -6.504 -9.169 1.00 97.62 182 LEU A CA 1
ATOM 1367 C C . LEU A 1 182 ? 20.266 -7.590 -8.185 1.00 97.62 182 LEU A C 1
ATOM 1369 O O . LEU A 1 182 ? 21.368 -7.485 -7.632 1.00 97.62 182 LEU A O 1
ATOM 1373 N N . GLY A 1 183 ? 19.426 -8.601 -7.943 1.00 97.12 183 GLY A N 1
ATOM 1374 C CA . GLY A 1 183 ? 19.700 -9.695 -7.012 1.00 97.12 183 GLY A CA 1
ATOM 1375 C C . GLY A 1 183 ? 19.649 -9.291 -5.536 1.00 97.12 183 GLY A C 1
ATOM 1376 O O . GLY A 1 183 ? 20.169 -10.018 -4.696 1.00 97.12 183 GLY A O 1
ATOM 1377 N N . THR A 1 184 ? 19.072 -8.131 -5.204 1.00 97.25 184 THR A N 1
ATOM 1378 C CA . THR A 1 184 ? 18.934 -7.643 -3.823 1.00 97.25 184 THR A CA 1
ATOM 1379 C C . THR A 1 184 ? 17.601 -6.927 -3.624 1.00 97.25 184 THR A C 1
ATOM 1381 O O . THR A 1 184 ? 17.186 -6.123 -4.457 1.00 97.25 184 THR A O 1
ATOM 1384 N N . ASN A 1 185 ? 16.936 -7.197 -2.501 1.00 95.94 185 ASN A N 1
ATOM 1385 C CA . ASN A 1 185 ? 15.746 -6.472 -2.049 1.00 95.94 185 ASN A CA 1
ATOM 1386 C C . ASN A 1 185 ? 16.091 -5.280 -1.137 1.00 95.94 185 ASN A C 1
ATOM 1388 O O . ASN A 1 185 ? 15.205 -4.591 -0.630 1.00 95.94 185 ASN A O 1
ATOM 1392 N N . SER A 1 186 ? 17.376 -5.011 -0.900 1.00 97.56 186 SER A N 1
ATOM 1393 C CA . SER A 1 186 ? 17.802 -3.903 -0.054 1.00 97.56 186 SER A CA 1
ATOM 1394 C C . SER A 1 186 ? 17.827 -2.601 -0.849 1.00 97.56 186 SER A C 1
ATOM 1396 O O . SER A 1 186 ? 18.810 -2.279 -1.517 1.00 97.56 186 SER A O 1
ATOM 1398 N N . ALA A 1 187 ? 16.766 -1.796 -0.737 1.00 96.00 187 ALA A N 1
ATOM 1399 C CA . ALA A 1 187 ? 16.725 -0.461 -1.344 1.00 96.00 187 ALA A CA 1
ATOM 1400 C C . ALA A 1 187 ? 17.908 0.425 -0.898 1.00 96.00 187 ALA A C 1
ATOM 1402 O O . ALA A 1 187 ? 18.424 1.209 -1.690 1.00 96.00 187 ALA A O 1
ATOM 1403 N N . TYR A 1 188 ? 18.386 0.251 0.339 1.00 97.06 188 TYR A N 1
ATOM 1404 C CA . TYR A 1 188 ? 19.573 0.934 0.859 1.00 97.06 188 TYR A CA 1
ATOM 1405 C C . TYR A 1 188 ? 20.865 0.507 0.148 1.00 97.06 188 TYR A C 1
ATOM 1407 O O . TYR A 1 188 ? 21.731 1.333 -0.139 1.00 97.06 188 TYR A O 1
ATOM 1415 N N . GLU A 1 189 ? 21.014 -0.784 -0.152 1.00 97.94 189 GLU A N 1
ATOM 1416 C CA . GLU A 1 189 ? 22.158 -1.275 -0.920 1.00 97.94 189 GLU A CA 1
ATOM 1417 C C . GLU A 1 189 ? 22.130 -0.736 -2.354 1.00 97.94 189 GLU A C 1
ATOM 1419 O O . GLU A 1 189 ? 23.147 -0.249 -2.846 1.00 97.94 189 GLU A O 1
ATOM 1424 N N . VAL A 1 190 ? 20.965 -0.764 -3.006 1.00 98.12 190 VAL A N 1
ATOM 1425 C CA . VAL A 1 190 ? 20.798 -0.225 -4.364 1.00 98.12 190 VAL A CA 1
ATOM 1426 C C . VAL A 1 190 ? 21.082 1.279 -4.394 1.00 98.12 190 VAL A C 1
ATOM 1428 O O . VAL A 1 190 ? 21.762 1.758 -5.299 1.00 98.12 190 VAL A O 1
ATOM 1431 N N . GLU A 1 191 ? 20.646 2.021 -3.377 1.00 97.94 191 GLU A N 1
ATOM 1432 C CA . GLU A 1 191 ? 20.946 3.448 -3.238 1.00 97.94 191 GLU A CA 1
ATOM 1433 C C . GLU A 1 191 ? 22.457 3.699 -3.111 1.00 97.94 191 GLU A C 1
ATOM 1435 O O . GLU A 1 191 ? 23.003 4.574 -3.786 1.00 97.94 191 GLU A O 1
ATOM 1440 N N . LYS A 1 192 ? 23.175 2.888 -2.322 1.00 98.38 1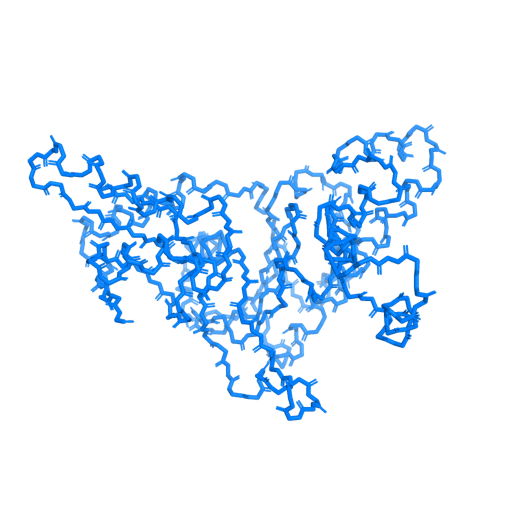92 LYS A N 1
ATOM 1441 C CA . LYS A 1 192 ? 24.644 2.952 -2.263 1.00 98.38 192 LYS A CA 1
ATOM 1442 C C . LYS A 1 192 ? 25.293 2.685 -3.617 1.00 98.38 192 LYS A C 1
ATOM 1444 O O . LYS A 1 192 ? 26.223 3.401 -3.981 1.00 98.38 192 LYS A O 1
ATOM 1449 N N . ARG A 1 193 ? 24.826 1.674 -4.360 1.00 98.25 193 ARG A N 1
ATOM 1450 C CA . ARG A 1 193 ? 25.328 1.384 -5.716 1.00 98.25 193 ARG A CA 1
ATOM 1451 C C . ARG A 1 193 ? 25.141 2.604 -6.622 1.00 98.25 193 ARG A C 1
ATOM 1453 O O . ARG A 1 193 ? 26.100 3.026 -7.266 1.00 98.25 193 ARG A O 1
ATOM 1460 N N . ALA A 1 194 ? 23.960 3.223 -6.590 1.00 98.12 194 ALA A N 1
ATOM 1461 C CA . ALA A 1 194 ? 23.656 4.428 -7.358 1.00 98.12 194 ALA A CA 1
ATOM 1462 C C . ALA A 1 194 ? 24.600 5.598 -7.019 1.00 98.12 194 ALA A C 1
ATOM 1464 O O . ALA A 1 194 ? 25.149 6.227 -7.925 1.00 98.12 194 ALA A O 1
ATOM 1465 N N . PHE A 1 195 ? 24.854 5.860 -5.731 1.00 98.19 195 PHE A N 1
ATOM 1466 C CA . PHE A 1 195 ? 25.799 6.906 -5.312 1.00 98.19 195 PHE A CA 1
ATOM 1467 C C . PHE A 1 195 ? 27.260 6.595 -5.660 1.00 98.19 195 PHE A C 1
ATOM 1469 O O . PHE A 1 195 ? 28.047 7.520 -5.847 1.00 98.19 195 PHE A O 1
ATOM 1476 N N . ASN A 1 196 ? 27.610 5.318 -5.821 1.00 98.25 196 ASN A N 1
ATOM 1477 C CA . ASN A 1 196 ? 28.929 4.875 -6.277 1.00 98.25 196 ASN A CA 1
ATOM 1478 C C . ASN A 1 196 ? 29.060 4.811 -7.813 1.00 98.25 196 ASN A C 1
ATOM 1480 O O . ASN A 1 196 ? 30.053 4.290 -8.318 1.00 98.25 196 ASN A O 1
ATOM 1484 N N . GLY A 1 197 ? 28.087 5.340 -8.564 1.00 97.94 197 GLY A N 1
ATOM 1485 C CA . GLY A 1 197 ? 28.159 5.468 -10.023 1.00 97.94 197 GLY A CA 1
ATOM 1486 C C . GLY A 1 197 ? 27.484 4.348 -10.818 1.00 97.94 197 GLY A C 1
ATOM 1487 O O . GLY A 1 197 ? 27.569 4.357 -12.046 1.00 97.94 197 GLY A O 1
ATOM 1488 N N . ASP A 1 198 ? 26.782 3.412 -10.171 1.00 98.38 198 ASP A N 1
ATOM 1489 C CA . ASP A 1 198 ? 25.953 2.426 -10.873 1.00 98.38 198 ASP A CA 1
ATOM 1490 C C . ASP A 1 198 ? 24.713 3.110 -11.476 1.00 98.38 198 ASP A C 1
ATOM 1492 O O . ASP A 1 198 ? 23.704 3.374 -10.812 1.00 98.38 198 ASP A O 1
ATOM 1496 N N . THR A 1 199 ? 24.804 3.421 -12.768 1.00 98.12 199 THR A N 1
ATOM 1497 C CA . THR A 1 199 ? 23.732 4.091 -13.516 1.00 98.12 199 THR A CA 1
ATOM 1498 C C . THR A 1 199 ? 22.478 3.227 -13.667 1.00 98.12 199 THR A C 1
ATOM 1500 O O . THR A 1 199 ? 21.378 3.778 -13.719 1.00 98.12 199 THR A O 1
ATOM 1503 N N . GLY A 1 200 ? 22.613 1.896 -13.672 1.00 98.31 200 GLY A N 1
ATOM 1504 C CA . GLY A 1 200 ? 21.483 0.968 -13.730 1.00 98.31 200 GLY A CA 1
ATOM 1505 C C . GLY A 1 200 ? 20.699 0.961 -12.421 1.00 98.31 200 GLY A C 1
ATOM 1506 O O . GLY A 1 200 ? 19.478 1.115 -12.430 1.00 98.31 200 GLY A O 1
ATOM 1507 N N . ALA A 1 201 ? 21.401 0.884 -11.286 1.00 98.38 201 ALA A N 1
ATOM 1508 C CA . ALA A 1 201 ? 20.792 1.006 -9.960 1.00 98.38 201 ALA A CA 1
ATOM 1509 C C . ALA A 1 201 ? 20.061 2.345 -9.785 1.00 98.38 201 ALA A C 1
ATOM 1511 O O . ALA A 1 201 ? 18.926 2.379 -9.301 1.00 98.38 201 ALA A O 1
ATOM 1512 N N . LYS A 1 202 ? 20.681 3.445 -10.234 1.00 98.62 202 LYS A N 1
ATOM 1513 C CA . LYS A 1 202 ? 20.063 4.775 -10.206 1.00 98.62 202 LYS A CA 1
ATOM 1514 C C . LYS A 1 202 ? 18.773 4.821 -11.029 1.00 98.62 202 LYS A C 1
ATOM 1516 O O . LYS A 1 202 ? 17.746 5.247 -10.507 1.00 98.62 202 LYS A O 1
ATOM 1521 N N . LEU A 1 203 ? 18.816 4.347 -12.277 1.00 98.69 203 LEU A N 1
ATOM 1522 C CA . LEU A 1 203 ? 17.650 4.318 -13.164 1.00 98.69 203 LEU A CA 1
ATOM 1523 C C . LEU A 1 203 ? 16.498 3.509 -12.556 1.00 98.69 203 LEU A C 1
ATOM 1525 O O . LEU A 1 203 ? 15.348 3.933 -12.624 1.00 98.69 203 LEU A O 1
ATOM 1529 N N . LEU A 1 204 ? 16.796 2.363 -11.940 1.00 98.62 204 LEU A N 1
ATOM 1530 C CA . LEU A 1 204 ? 15.780 1.527 -11.304 1.00 98.62 204 LEU A CA 1
ATOM 1531 C C . LEU A 1 204 ? 15.135 2.220 -10.098 1.00 98.62 204 LEU A C 1
ATOM 1533 O O . LEU A 1 204 ? 13.913 2.194 -9.975 1.00 98.62 204 LEU A O 1
ATOM 1537 N N . LEU A 1 205 ? 15.901 2.897 -9.238 1.00 98.62 205 LEU A N 1
ATOM 1538 C CA . LEU A 1 205 ? 15.319 3.663 -8.127 1.00 98.62 205 LEU A CA 1
ATOM 1539 C C . LEU A 1 205 ? 14.479 4.850 -8.618 1.00 98.62 205 LEU A C 1
ATOM 1541 O O . LEU A 1 205 ? 13.388 5.084 -8.099 1.00 98.62 205 LEU A O 1
ATOM 1545 N N . GLU A 1 206 ? 14.933 5.558 -9.653 1.00 98.75 206 GLU A N 1
ATOM 1546 C CA . GLU A 1 206 ? 14.162 6.635 -10.284 1.00 98.75 206 GLU A CA 1
ATOM 1547 C C . GLU A 1 206 ? 12.866 6.115 -10.922 1.00 98.75 206 GLU A C 1
ATOM 1549 O O . GLU A 1 206 ? 11.812 6.732 -10.761 1.00 98.75 206 GLU A O 1
ATOM 1554 N N . ALA A 1 207 ? 12.911 4.958 -11.588 1.00 98.81 207 ALA A N 1
ATOM 1555 C CA . ALA A 1 207 ? 11.737 4.302 -12.157 1.00 98.81 207 ALA A CA 1
ATOM 1556 C C . ALA A 1 207 ? 10.753 3.841 -11.071 1.00 98.81 207 ALA A C 1
ATOM 1558 O O . ALA A 1 207 ? 9.543 4.008 -11.236 1.00 98.81 207 ALA A O 1
ATOM 1559 N N . MET A 1 208 ? 11.257 3.317 -9.949 1.00 98.75 208 MET A N 1
ATOM 1560 C CA . MET A 1 208 ? 10.433 2.927 -8.803 1.00 98.75 208 MET A CA 1
ATOM 1561 C C . MET A 1 208 ? 9.706 4.151 -8.233 1.00 98.75 208 MET A C 1
ATOM 15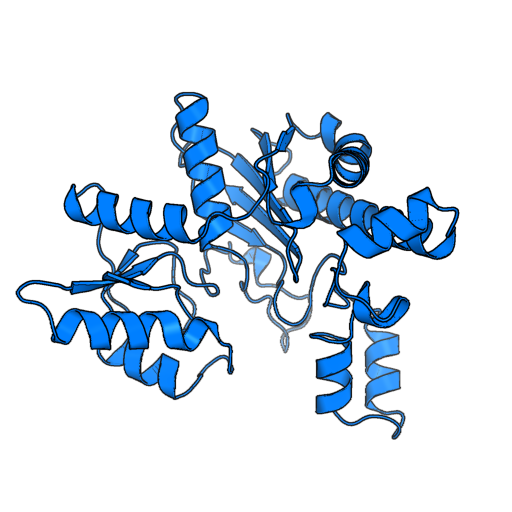63 O O . MET A 1 208 ? 8.478 4.161 -8.161 1.00 98.75 208 MET A O 1
ATOM 1567 N N . ALA A 1 209 ? 10.436 5.230 -7.925 1.00 98.88 209 ALA A N 1
ATOM 1568 C CA . ALA A 1 209 ? 9.857 6.486 -7.439 1.00 98.88 209 ALA A CA 1
ATOM 1569 C C . ALA A 1 209 ? 8.857 7.100 -8.436 1.00 98.88 209 ALA A C 1
ATOM 1571 O O . ALA A 1 209 ? 7.812 7.619 -8.040 1.00 98.88 209 ALA A O 1
ATOM 1572 N N . TYR A 1 210 ? 9.143 7.008 -9.737 1.00 98.88 210 TYR A N 1
ATOM 1573 C CA . TYR A 1 210 ? 8.247 7.458 -10.799 1.00 98.88 210 TYR A CA 1
ATOM 1574 C C . TYR A 1 210 ? 6.913 6.701 -10.795 1.00 98.88 210 TYR A C 1
ATOM 1576 O O . TYR A 1 210 ? 5.857 7.328 -10.888 1.00 98.88 210 TYR A O 1
ATOM 1584 N N . GLN A 1 211 ? 6.937 5.372 -10.658 1.00 98.81 211 GLN A N 1
ATOM 1585 C CA . GLN A 1 211 ? 5.706 4.582 -10.586 1.00 98.81 211 GLN A CA 1
ATOM 1586 C C . GLN A 1 211 ? 4.911 4.876 -9.311 1.00 98.81 211 GLN A C 1
ATOM 1588 O O . GLN A 1 211 ? 3.695 5.034 -9.395 1.00 98.81 211 GLN A O 1
ATOM 1593 N N . VAL A 1 212 ? 5.577 5.054 -8.165 1.00 98.88 212 VAL A N 1
ATOM 1594 C CA . VAL A 1 212 ? 4.908 5.493 -6.927 1.00 98.88 212 VAL A CA 1
ATOM 1595 C C . VAL A 1 212 ? 4.200 6.831 -7.122 1.00 98.88 212 VAL A C 1
ATOM 1597 O O . VAL A 1 212 ? 3.033 6.970 -6.766 1.00 98.88 212 VAL A O 1
ATOM 1600 N N . ALA A 1 213 ? 4.872 7.812 -7.727 1.00 98.88 213 ALA A N 1
ATOM 1601 C CA . ALA A 1 213 ? 4.278 9.121 -7.978 1.00 98.88 213 ALA A CA 1
ATOM 1602 C C . ALA A 1 213 ? 3.064 9.052 -8.923 1.00 98.88 213 ALA A C 1
ATOM 1604 O O . ALA A 1 213 ? 2.087 9.772 -8.716 1.00 98.88 213 ALA A O 1
ATOM 1605 N N . LYS A 1 214 ? 3.093 8.172 -9.935 1.00 98.88 214 LYS A N 1
ATOM 1606 C CA . LYS A 1 214 ? 1.926 7.921 -10.797 1.00 98.88 214 LYS A CA 1
ATOM 1607 C C . LYS A 1 214 ? 0.742 7.372 -10.005 1.00 98.88 214 LYS A C 1
ATOM 1609 O O . LYS A 1 214 ? -0.375 7.835 -10.212 1.00 98.88 214 LYS A O 1
ATOM 1614 N N . GLU A 1 215 ? 0.993 6.428 -9.103 1.00 98.81 215 GLU A N 1
ATOM 1615 C CA . GLU A 1 215 ? -0.048 5.834 -8.263 1.00 98.81 215 GLU A CA 1
ATOM 1616 C C . GLU A 1 215 ? -0.658 6.870 -7.303 1.00 98.81 215 GLU A C 1
ATOM 1618 O O . GLU A 1 215 ? -1.874 6.945 -7.150 1.00 98.81 215 GLU A O 1
ATOM 1623 N N . VAL A 1 216 ? 0.166 7.762 -6.735 1.00 98.88 216 VAL A N 1
ATOM 1624 C CA . VAL A 1 216 ? -0.318 8.926 -5.967 1.00 98.88 216 VAL A CA 1
ATOM 1625 C C . VAL A 1 216 ? -1.212 9.818 -6.830 1.00 98.88 216 VAL A C 1
ATOM 1627 O O . VAL A 1 216 ? -2.280 10.232 -6.385 1.00 98.88 216 VAL A O 1
ATOM 1630 N N . GLY A 1 217 ? -0.816 10.086 -8.077 1.00 98.81 217 GLY A N 1
ATOM 1631 C CA . GLY A 1 217 ? -1.649 10.815 -9.034 1.00 98.81 217 GLY A CA 1
ATOM 1632 C C . GLY A 1 217 ? -3.005 10.141 -9.268 1.00 98.81 217 GLY A C 1
ATOM 1633 O O . GLY A 1 217 ? -4.032 10.816 -9.222 1.00 98.81 217 GLY A O 1
ATOM 1634 N N . ALA A 1 218 ? -3.022 8.816 -9.446 1.00 98.62 218 ALA A N 1
ATOM 1635 C CA . ALA A 1 218 ? -4.251 8.037 -9.598 1.00 98.62 218 ALA A CA 1
ATOM 1636 C C . ALA A 1 218 ? -5.163 8.174 -8.368 1.00 98.62 218 ALA A C 1
ATOM 1638 O O . ALA A 1 218 ? -6.328 8.548 -8.515 1.00 98.62 218 ALA A O 1
ATOM 1639 N N . MET A 1 219 ? -4.634 7.999 -7.154 1.00 98.75 219 MET A N 1
ATOM 1640 C CA . MET A 1 219 ? -5.412 8.184 -5.920 1.00 98.75 219 MET A CA 1
ATOM 1641 C C . MET A 1 219 ? -5.904 9.628 -5.731 1.00 98.75 219 MET A C 1
ATOM 1643 O O . MET A 1 219 ? -6.997 9.850 -5.208 1.00 98.75 219 MET A O 1
ATOM 1647 N N . GLY A 1 220 ? -5.165 10.622 -6.231 1.00 98.69 220 GLY A N 1
ATOM 1648 C CA . GLY A 1 220 ? -5.637 12.007 -6.297 1.00 98.69 220 GLY A CA 1
ATOM 1649 C C . GLY A 1 220 ? -6.902 12.162 -7.148 1.00 98.69 220 GLY A C 1
ATOM 1650 O O . GLY A 1 220 ? -7.803 12.915 -6.775 1.00 98.69 220 GLY A O 1
ATOM 1651 N N . THR A 1 221 ? -7.019 11.412 -8.250 1.00 98.56 221 THR A N 1
ATOM 1652 C CA . THR A 1 221 ? -8.239 11.406 -9.078 1.00 98.56 221 THR A CA 1
ATOM 1653 C C . THR A 1 221 ? -9.412 10.699 -8.399 1.00 98.56 221 THR A C 1
ATOM 1655 O O . THR A 1 221 ? -10.539 11.179 -8.512 1.00 98.56 221 THR A O 1
ATOM 1658 N N . VAL A 1 222 ? -9.157 9.635 -7.626 1.00 98.69 222 VAL A N 1
ATOM 1659 C CA . VAL A 1 222 ? -10.177 8.953 -6.804 1.00 98.69 222 VAL A CA 1
ATOM 1660 C C . VAL A 1 222 ? -10.793 9.930 -5.797 1.00 98.69 222 VAL A C 1
ATOM 1662 O O . VAL A 1 222 ? -12.013 9.999 -5.643 1.00 98.69 222 VAL A O 1
ATOM 1665 N N . LEU A 1 223 ? -9.955 10.761 -5.174 1.00 98.75 223 LEU A N 1
ATOM 1666 C CA . LEU A 1 223 ? -10.372 11.821 -4.252 1.00 98.75 223 LEU A CA 1
ATOM 1667 C C . LEU A 1 223 ? -10.850 13.101 -4.960 1.00 98.75 223 LEU A C 1
ATOM 1669 O O . LEU A 1 223 ? -11.120 14.100 -4.300 1.00 98.75 223 LEU A O 1
ATOM 1673 N N . LYS A 1 224 ? -10.970 13.097 -6.294 1.00 98.38 224 LYS A N 1
ATOM 1674 C CA . LYS A 1 224 ? -11.417 14.242 -7.111 1.00 98.38 224 LYS A CA 1
ATOM 1675 C C . LYS A 1 224 ? -10.611 15.527 -6.866 1.00 98.38 224 LYS A C 1
ATOM 1677 O O . LYS A 1 224 ? -11.144 16.627 -6.969 1.00 98.38 224 LYS A O 1
ATOM 1682 N N . GLY A 1 225 ? -9.325 15.388 -6.544 1.00 98.06 225 GLY A N 1
ATOM 1683 C CA . GLY A 1 225 ? -8.434 16.502 -6.211 1.00 98.06 225 GLY A CA 1
ATOM 1684 C C . GLY A 1 225 ? -8.600 17.062 -4.793 1.00 98.06 225 GLY A C 1
ATOM 1685 O O . GLY A 1 225 ? -7.800 17.900 -4.389 1.00 98.06 225 GLY A O 1
ATOM 1686 N N . GLU A 1 226 ? -9.573 16.590 -4.010 1.00 98.44 226 GLU A N 1
ATOM 1687 C CA . GLU A 1 226 ? -9.752 16.985 -2.611 1.00 98.44 226 GLU A CA 1
ATOM 1688 C C . GLU A 1 226 ? -8.798 16.187 -1.717 1.00 98.44 226 GLU A C 1
ATOM 1690 O O . GLU A 1 226 ? -9.194 15.205 -1.090 1.00 98.44 226 GLU A O 1
ATOM 1695 N N . VAL A 1 227 ? -7.527 16.590 -1.680 1.00 98.69 227 VAL A N 1
ATOM 1696 C CA . VAL A 1 227 ? -6.473 15.915 -0.912 1.00 98.69 227 VAL A CA 1
ATOM 1697 C C . VAL A 1 227 ? -5.929 16.867 0.153 1.00 98.69 227 VAL A C 1
ATOM 1699 O O . VAL A 1 227 ? -5.262 17.847 -0.163 1.00 98.69 227 VAL A O 1
ATOM 1702 N N . ASP A 1 228 ? -6.198 16.571 1.426 1.00 98.69 228 ASP A N 1
ATOM 1703 C CA . ASP A 1 228 ? -5.679 17.332 2.570 1.00 98.69 228 ASP A CA 1
ATOM 1704 C C . ASP A 1 228 ? -4.168 17.111 2.765 1.00 98.69 228 ASP A C 1
ATOM 1706 O O . ASP A 1 228 ? -3.466 18.006 3.234 1.00 98.69 228 ASP A O 1
ATOM 1710 N N . GLY A 1 229 ? -3.655 15.928 2.408 1.00 98.62 229 GLY A N 1
ATOM 1711 C CA . GLY A 1 229 ? -2.238 15.603 2.545 1.00 98.62 229 GLY A CA 1
ATOM 1712 C C . GLY A 1 229 ? -1.831 14.275 1.908 1.00 98.62 229 GLY A C 1
ATOM 1713 O O . GLY A 1 229 ? -2.630 13.344 1.781 1.00 98.62 229 GLY A O 1
ATOM 1714 N N . ILE A 1 230 ? -0.558 14.193 1.522 1.00 98.88 230 ILE A N 1
ATOM 1715 C CA . ILE A 1 230 ? 0.106 12.971 1.056 1.00 98.88 230 ILE A CA 1
ATOM 1716 C C . ILE A 1 230 ? 1.064 12.511 2.152 1.00 98.88 230 ILE A C 1
ATOM 1718 O O . ILE A 1 230 ? 1.962 13.255 2.544 1.00 98.88 230 ILE A O 1
ATOM 1722 N N . LEU A 1 231 ? 0.889 11.292 2.655 1.00 98.81 231 LEU A N 1
ATOM 1723 C CA . LEU A 1 231 ? 1.678 10.743 3.756 1.00 98.81 231 LEU A CA 1
ATOM 1724 C C . LEU A 1 231 ? 2.572 9.620 3.227 1.00 98.81 231 LEU A C 1
ATOM 1726 O O . LEU A 1 231 ? 2.067 8.604 2.760 1.00 98.81 231 LEU A O 1
ATOM 1730 N N . ILE A 1 232 ? 3.891 9.792 3.293 1.00 98.75 232 ILE A N 1
ATOM 1731 C CA . ILE A 1 232 ? 4.875 8.799 2.842 1.00 98.75 232 ILE A CA 1
ATOM 1732 C C . ILE A 1 232 ? 5.475 8.098 4.057 1.00 98.75 232 ILE A C 1
ATOM 1734 O O . ILE A 1 232 ? 6.050 8.744 4.928 1.00 98.75 232 ILE A O 1
ATOM 1738 N N . THR A 1 233 ? 5.364 6.776 4.107 1.00 98.56 233 THR A N 1
ATOM 1739 C CA . THR A 1 233 ? 5.812 5.934 5.222 1.00 98.56 233 THR A CA 1
ATOM 1740 C C . THR A 1 233 ? 6.454 4.636 4.720 1.00 98.56 233 THR A C 1
ATOM 1742 O O . THR A 1 233 ? 6.652 4.461 3.517 1.00 98.56 233 THR A O 1
ATOM 1745 N N . GLY A 1 234 ? 6.816 3.723 5.618 1.00 96.94 234 GLY A N 1
ATOM 1746 C CA . GLY A 1 234 ? 7.481 2.457 5.315 1.00 96.94 234 GLY A CA 1
ATOM 1747 C C . GLY A 1 234 ? 9.007 2.527 5.414 1.00 96.94 234 GLY A C 1
ATOM 1748 O O . GLY A 1 234 ? 9.612 3.593 5.563 1.00 96.94 234 GLY A O 1
ATOM 1749 N N . GLY A 1 235 ? 9.655 1.363 5.361 1.00 95.75 235 GLY A N 1
ATOM 1750 C CA . GLY A 1 235 ? 11.101 1.229 5.555 1.00 95.75 235 GLY A CA 1
ATOM 1751 C C . GLY A 1 235 ? 11.944 2.033 4.558 1.00 95.75 235 GLY A C 1
ATOM 1752 O O . GLY A 1 235 ? 12.923 2.668 4.958 1.00 95.75 235 GLY A O 1
ATOM 1753 N N . VAL A 1 236 ? 11.539 2.084 3.284 1.00 97.12 236 VAL A N 1
ATOM 1754 C CA . VAL A 1 236 ? 12.270 2.826 2.236 1.00 97.12 236 VAL A CA 1
ATOM 1755 C C . VAL A 1 236 ? 12.171 4.343 2.448 1.00 97.12 236 VAL A C 1
ATOM 1757 O O . VAL A 1 236 ? 13.065 5.077 2.031 1.00 97.12 236 VAL A O 1
ATOM 1760 N N . ALA A 1 237 ? 11.157 4.827 3.176 1.00 97.31 237 ALA A N 1
ATOM 1761 C CA . ALA A 1 237 ? 10.993 6.251 3.477 1.00 97.31 237 ALA A CA 1
ATOM 1762 C C . ALA A 1 237 ? 12.102 6.832 4.384 1.00 97.31 237 ALA A C 1
ATOM 1764 O O . ALA A 1 237 ? 12.174 8.046 4.563 1.00 97.31 237 ALA A O 1
ATOM 1765 N N . ASN A 1 238 ? 13.001 5.998 4.926 1.00 97.06 238 ASN A N 1
ATOM 1766 C CA . ASN A 1 238 ? 14.226 6.463 5.586 1.00 97.06 238 ASN A CA 1
ATOM 1767 C C . ASN A 1 238 ? 15.223 7.111 4.609 1.00 97.06 238 ASN A C 1
ATOM 1769 O O . ASN A 1 238 ? 16.023 7.956 5.018 1.00 97.06 238 ASN A O 1
ATOM 1773 N N . SER A 1 239 ? 15.176 6.757 3.320 1.00 97.44 239 SER A N 1
ATOM 1774 C CA . SER A 1 239 ? 15.969 7.438 2.298 1.00 97.44 239 SER A CA 1
ATOM 1775 C C . SER A 1 239 ? 15.319 8.771 1.925 1.00 97.44 239 SER A C 1
ATOM 1777 O O . SER A 1 239 ? 14.313 8.835 1.216 1.00 97.44 239 SER A O 1
ATOM 1779 N N . LYS A 1 240 ? 15.947 9.871 2.352 1.00 97.69 240 LYS A N 1
ATOM 1780 C CA . LYS A 1 240 ? 15.539 11.226 1.947 1.00 97.69 240 LYS A CA 1
ATOM 1781 C C . LYS A 1 240 ? 15.680 11.440 0.442 1.00 97.69 240 LYS A C 1
ATOM 1783 O O . LYS A 1 240 ? 14.860 12.133 -0.149 1.00 97.69 240 LYS A O 1
ATOM 1788 N N . TRP A 1 241 ? 16.716 10.868 -0.173 1.00 98.12 241 TRP A N 1
ATOM 1789 C CA . TRP A 1 241 ? 16.949 11.012 -1.607 1.00 98.12 241 TRP A CA 1
ATOM 1790 C C . TRP A 1 241 ? 15.832 10.344 -2.413 1.00 98.12 241 TRP A C 1
ATOM 1792 O O . TRP A 1 241 ? 15.220 11.003 -3.251 1.00 98.12 241 TRP A O 1
ATOM 1802 N N . PHE A 1 242 ? 15.489 9.094 -2.089 1.00 98.56 242 PHE A N 1
ATOM 1803 C CA . PHE A 1 242 ? 14.395 8.378 -2.739 1.00 98.56 242 PHE A CA 1
ATOM 1804 C C . PHE A 1 242 ? 13.049 9.083 -2.535 1.00 98.56 242 PHE A C 1
ATOM 1806 O O . PHE A 1 242 ? 12.302 9.295 -3.489 1.00 98.56 242 PHE A O 1
ATOM 1813 N N . VAL A 1 243 ? 12.750 9.505 -1.302 1.00 98.56 243 VAL A N 1
ATOM 1814 C CA . VAL A 1 243 ? 11.509 10.232 -0.997 1.00 98.56 243 VAL A CA 1
ATOM 1815 C C . VAL A 1 243 ? 11.425 11.549 -1.775 1.00 98.56 243 VAL A C 1
ATOM 1817 O O . VAL A 1 243 ? 10.361 11.875 -2.300 1.00 98.56 243 VAL A O 1
ATOM 1820 N N . ASN A 1 244 ? 12.533 12.276 -1.937 1.00 98.62 244 ASN A N 1
ATOM 1821 C CA . ASN A 1 244 ? 12.554 13.513 -2.720 1.00 98.62 244 ASN A CA 1
ATOM 1822 C C . ASN A 1 244 ? 12.230 13.289 -4.204 1.00 98.62 244 ASN A C 1
ATOM 1824 O O . ASN A 1 244 ? 11.558 14.134 -4.793 1.00 98.62 244 ASN A O 1
ATOM 1828 N N . LEU A 1 245 ? 12.617 12.149 -4.793 1.00 98.69 245 LEU A N 1
ATOM 1829 C CA . LEU A 1 245 ? 12.212 11.796 -6.161 1.00 98.69 245 LEU A CA 1
ATOM 1830 C C . LEU A 1 245 ? 10.682 11.690 -6.282 1.00 98.69 245 LEU A C 1
ATOM 1832 O O . LEU A 1 245 ? 10.108 12.074 -7.302 1.00 98.69 245 LEU A O 1
ATOM 1836 N N . ILE A 1 246 ? 9.999 11.201 -5.246 1.00 98.81 246 ILE A N 1
ATOM 1837 C CA . ILE A 1 246 ? 8.531 11.156 -5.223 1.00 98.81 246 ILE A CA 1
ATOM 1838 C C . ILE A 1 246 ? 7.971 12.572 -5.035 1.00 98.81 246 ILE A C 1
ATOM 1840 O O . ILE A 1 246 ? 7.142 13.011 -5.833 1.00 98.81 246 ILE A O 1
ATOM 1844 N N . ILE A 1 247 ? 8.446 13.306 -4.019 1.00 98.75 247 ILE A N 1
ATOM 1845 C CA . ILE A 1 247 ? 7.955 14.652 -3.662 1.00 98.75 247 ILE A CA 1
ATOM 1846 C C . ILE A 1 247 ? 8.045 15.619 -4.847 1.00 98.75 247 ILE A C 1
ATOM 1848 O O . ILE A 1 247 ? 7.084 16.339 -5.122 1.00 98.75 247 ILE A O 1
ATOM 1852 N N . GLU A 1 248 ? 9.147 15.603 -5.599 1.00 98.31 248 GLU A N 1
ATOM 1853 C CA . GLU A 1 248 ? 9.334 16.442 -6.791 1.00 98.31 248 GLU A CA 1
ATOM 1854 C C . GLU A 1 248 ? 8.155 16.327 -7.773 1.00 98.31 248 GLU A C 1
ATOM 1856 O O . GLU A 1 248 ? 7.753 17.314 -8.388 1.00 98.31 248 GLU A O 1
ATOM 1861 N N . ARG A 1 249 ? 7.543 15.144 -7.864 1.00 98.56 249 ARG A N 1
ATOM 1862 C CA . ARG A 1 249 ? 6.448 14.845 -8.793 1.00 98.56 249 ARG A CA 1
ATOM 1863 C C . ARG A 1 249 ? 5.063 15.128 -8.210 1.00 98.56 249 ARG A C 1
ATOM 1865 O O . ARG A 1 249 ? 4.156 15.449 -8.973 1.00 98.56 249 ARG A O 1
ATOM 1872 N N . VAL A 1 250 ? 4.887 15.016 -6.890 1.00 98.56 250 VAL A N 1
ATOM 1873 C CA . VAL A 1 250 ? 3.554 15.032 -6.249 1.00 98.56 250 VAL A CA 1
ATOM 1874 C C . VAL A 1 250 ? 3.264 16.270 -5.399 1.00 98.56 250 VAL A C 1
ATOM 1876 O O . VAL A 1 250 ? 2.106 16.509 -5.076 1.00 98.56 250 VAL A O 1
ATOM 1879 N N . HIS A 1 251 ? 4.263 17.099 -5.074 1.00 97.38 251 HIS A N 1
ATOM 1880 C CA . HIS A 1 251 ? 4.102 18.250 -4.166 1.00 97.38 251 HIS A CA 1
ATOM 1881 C C . HIS A 1 251 ? 3.045 19.278 -4.605 1.00 97.38 251 HIS A C 1
ATOM 1883 O O . HIS A 1 251 ? 2.559 20.046 -3.780 1.00 97.38 251 HIS A O 1
ATOM 1889 N N . LYS A 1 252 ? 2.690 19.320 -5.897 1.00 97.94 252 LYS A N 1
ATOM 1890 C CA . LYS A 1 252 ? 1.630 20.200 -6.421 1.00 97.94 252 LYS A CA 1
ATOM 1891 C C . LYS A 1 252 ? 0.215 19.656 -6.215 1.00 97.94 252 LYS A C 1
ATOM 1893 O O . LYS A 1 252 ? -0.733 20.400 -6.433 1.00 97.94 252 LYS A O 1
ATOM 1898 N N . ILE A 1 253 ? 0.073 18.385 -5.841 1.00 98.19 253 ILE A N 1
ATOM 1899 C CA . ILE A 1 253 ? -1.222 17.756 -5.563 1.00 98.19 253 ILE A CA 1
ATOM 1900 C C . ILE A 1 253 ? -1.697 18.170 -4.166 1.00 98.19 253 ILE A C 1
ATOM 1902 O O . ILE A 1 253 ? -2.816 18.647 -4.027 1.00 98.19 253 ILE A O 1
ATOM 1906 N N . ALA A 1 254 ? -0.847 18.009 -3.146 1.00 98.31 254 ALA A N 1
ATOM 1907 C CA . ALA A 1 254 ? -1.140 18.368 -1.758 1.00 98.31 254 ALA A CA 1
ATOM 1908 C C . ALA A 1 254 ? 0.151 18.455 -0.915 1.00 98.31 254 ALA A C 1
ATOM 1910 O O . ALA A 1 254 ? 1.189 17.916 -1.328 1.00 98.31 254 ALA A O 1
ATOM 1911 N N . PRO A 1 255 ? 0.106 19.073 0.285 1.00 98.06 255 PRO A N 1
ATOM 1912 C CA . PRO A 1 255 ? 1.207 19.020 1.244 1.00 98.06 255 PRO A CA 1
ATOM 1913 C C . PRO A 1 255 ? 1.660 17.580 1.496 1.00 98.06 255 PRO A C 1
ATOM 1915 O O . PRO A 1 255 ? 0.844 16.688 1.727 1.00 98.06 255 PRO A O 1
ATOM 1918 N N . THR A 1 256 ? 2.971 17.343 1.423 1.00 98.44 256 THR A N 1
ATOM 1919 C CA . THR A 1 256 ? 3.547 16.005 1.597 1.00 98.44 256 THR A CA 1
ATOM 1920 C C . THR A 1 256 ? 4.282 15.905 2.928 1.00 98.44 256 THR A C 1
ATOM 1922 O O . THR A 1 256 ? 5.138 16.733 3.235 1.00 98.44 256 THR A O 1
ATOM 1925 N N . HIS A 1 257 ? 3.966 14.871 3.703 1.00 98.38 257 HIS A N 1
ATOM 1926 C CA . HIS A 1 257 ? 4.532 14.596 5.019 1.00 98.38 257 HIS A CA 1
ATOM 1927 C C . HIS A 1 257 ? 5.191 13.218 5.021 1.00 98.38 257 HIS A C 1
ATOM 1929 O O . HIS A 1 257 ? 4.687 12.280 4.405 1.00 98.38 257 HIS A O 1
ATOM 1935 N N . VAL A 1 258 ? 6.319 13.087 5.717 1.00 98.25 258 VAL A N 1
ATOM 1936 C CA . VAL A 1 258 ? 7.116 11.855 5.729 1.00 98.25 258 VAL A CA 1
ATOM 1937 C C . VAL A 1 258 ? 7.157 11.295 7.148 1.00 98.25 258 VAL A C 1
ATOM 1939 O O . VAL A 1 258 ? 7.565 11.992 8.074 1.00 98.25 258 VAL A O 1
ATOM 1942 N N . TYR A 1 259 ? 6.769 10.030 7.290 1.00 97.31 259 TYR A N 1
ATOM 1943 C CA . TYR A 1 259 ? 6.740 9.247 8.526 1.00 97.31 259 TYR A CA 1
ATOM 1944 C C . TYR A 1 259 ? 7.593 7.983 8.330 1.00 97.31 259 TYR A C 1
ATOM 1946 O O . TYR A 1 259 ? 7.045 6.923 8.018 1.00 97.31 259 TYR A O 1
ATOM 1954 N N . PRO A 1 260 ? 8.936 8.078 8.417 1.00 95.31 260 PRO A N 1
ATOM 1955 C CA . PRO A 1 260 ? 9.824 6.964 8.095 1.00 95.31 260 PRO A CA 1
ATOM 1956 C C . PRO A 1 260 ? 9.599 5.731 8.974 1.00 95.31 260 PRO A C 1
ATOM 1958 O O . PRO A 1 260 ? 9.400 5.849 10.182 1.00 95.31 260 PRO A O 1
ATOM 1961 N N . GLY A 1 261 ? 9.711 4.544 8.372 1.00 91.56 261 GLY A N 1
ATOM 1962 C CA . GLY A 1 261 ? 9.470 3.273 9.053 1.00 91.56 261 GLY A CA 1
ATOM 1963 C C . GLY A 1 261 ? 7.992 2.895 9.085 1.00 91.56 261 GLY A C 1
ATOM 1964 O O . GLY A 1 261 ? 7.160 3.536 8.456 1.00 91.56 261 GLY A O 1
ATOM 1965 N N . GLU A 1 262 ? 7.673 1.805 9.775 1.00 80.88 262 GLU A N 1
ATOM 1966 C CA . GLU A 1 262 ? 6.311 1.255 9.809 1.00 80.88 262 GLU A CA 1
ATOM 1967 C C . GLU A 1 262 ? 5.737 1.060 11.218 1.00 80.88 262 GLU A C 1
ATOM 1969 O O . GLU A 1 262 ? 4.539 0.809 11.341 1.00 80.88 262 GLU A O 1
ATOM 1974 N N . ASP A 1 263 ? 6.586 1.205 12.246 1.00 84.00 263 ASP A N 1
ATOM 1975 C CA . ASP A 1 263 ? 6.339 1.009 13.685 1.00 84.00 263 ASP A CA 1
ATOM 1976 C C . ASP A 1 263 ? 5.098 0.156 14.013 1.00 84.00 263 ASP A C 1
ATOM 1978 O O . ASP A 1 263 ? 4.159 0.583 14.695 1.00 84.00 263 ASP A O 1
ATOM 1982 N N . GLU A 1 264 ? 5.085 -1.076 13.483 1.00 86.44 264 GLU A N 1
ATOM 1983 C CA . GLU A 1 264 ? 3.945 -1.988 13.619 1.00 86.44 264 GLU A CA 1
ATOM 1984 C C . GLU A 1 264 ? 3.649 -2.272 15.096 1.00 86.44 264 GLU A C 1
ATOM 1986 O O . GLU A 1 264 ? 2.489 -2.385 15.489 1.00 86.44 264 GLU A O 1
ATOM 1991 N N . MET A 1 265 ? 4.687 -2.321 15.934 1.00 89.31 265 MET A N 1
ATOM 1992 C CA . MET A 1 265 ? 4.552 -2.547 17.371 1.00 89.31 265 MET A CA 1
ATOM 1993 C C . MET A 1 265 ? 3.829 -1.391 18.062 1.00 89.31 265 MET A C 1
ATOM 1995 O O . MET A 1 265 ? 2.879 -1.641 18.807 1.00 89.31 265 MET A O 1
ATOM 1999 N N . LYS A 1 266 ? 4.202 -0.131 17.790 1.00 90.06 266 LYS A N 1
ATOM 2000 C CA . LYS A 1 266 ? 3.465 1.038 18.299 1.00 90.06 266 LYS A CA 1
ATOM 2001 C C . LYS A 1 266 ? 2.041 1.073 17.756 1.00 90.06 266 LYS A C 1
ATOM 2003 O O . LYS A 1 266 ? 1.129 1.406 18.509 1.00 90.06 266 LYS A O 1
ATOM 2008 N N . ALA A 1 267 ? 1.820 0.700 16.494 1.00 92.00 267 ALA A N 1
ATOM 2009 C CA . ALA A 1 267 ? 0.482 0.636 15.906 1.00 92.00 267 ALA A CA 1
ATOM 2010 C C . ALA A 1 267 ? -0.409 -0.422 16.587 1.00 92.00 267 ALA A C 1
ATOM 2012 O O . ALA A 1 267 ? -1.567 -0.149 16.901 1.00 92.00 267 ALA A O 1
ATOM 2013 N N . LEU A 1 268 ? 0.109 -1.619 16.869 1.00 93.50 268 LEU A N 1
ATOM 2014 C CA . LEU A 1 268 ? -0.630 -2.658 17.598 1.00 93.50 268 LEU A CA 1
ATOM 2015 C C . LEU A 1 268 ? -0.879 -2.250 19.054 1.00 93.50 268 LEU A C 1
ATOM 2017 O O . LEU A 1 268 ? -2.000 -2.377 19.551 1.00 93.50 268 LEU A O 1
ATOM 2021 N N . ALA A 1 269 ? 0.144 -1.715 19.726 1.00 93.06 269 ALA A N 1
ATOM 2022 C CA . ALA A 1 269 ? 0.047 -1.262 21.108 1.00 93.06 269 ALA A CA 1
ATOM 2023 C C . ALA A 1 269 ? -0.947 -0.104 21.268 1.00 93.06 269 ALA A C 1
ATOM 2025 O O . ALA A 1 269 ? -1.737 -0.107 22.212 1.00 93.06 269 ALA A O 1
ATOM 2026 N N . SER A 1 270 ? -0.964 0.856 20.338 1.00 91.62 270 SER A N 1
ATOM 2027 C CA . SER A 1 270 ? -1.906 1.978 20.369 1.00 91.62 270 SER A CA 1
ATOM 2028 C C . SER A 1 270 ? -3.349 1.512 20.181 1.00 91.62 270 SER A C 1
ATOM 2030 O O . SER A 1 270 ? -4.227 1.958 20.915 1.00 91.62 270 SER A O 1
ATOM 2032 N N . ASN A 1 271 ? -3.602 0.549 19.287 1.00 93.12 271 ASN A N 1
ATOM 2033 C CA . ASN A 1 271 ? -4.922 -0.074 19.161 1.00 93.12 271 ASN A CA 1
ATOM 2034 C C . ASN A 1 271 ? -5.326 -0.818 20.444 1.00 93.12 271 ASN A C 1
ATOM 2036 O O . ASN A 1 271 ? -6.456 -0.671 20.904 1.00 93.12 271 ASN A O 1
ATOM 2040 N N . GLY A 1 272 ? -4.400 -1.550 21.072 1.00 93.38 272 GLY A N 1
ATOM 2041 C CA . GLY A 1 272 ? -4.646 -2.193 22.366 1.00 93.38 272 GLY A CA 1
ATOM 2042 C C . GLY A 1 272 ? -4.980 -1.194 23.476 1.00 93.38 272 GLY A C 1
ATOM 2043 O O . GLY A 1 272 ? -5.919 -1.409 24.239 1.00 93.38 272 GLY A O 1
ATOM 2044 N N . LEU A 1 273 ? -4.267 -0.068 23.536 1.00 93.69 273 LEU A N 1
ATOM 2045 C CA . LEU A 1 273 ? -4.537 0.997 24.500 1.00 93.69 273 LEU A CA 1
ATOM 2046 C C . LEU A 1 273 ? -5.921 1.623 24.287 1.00 93.69 273 LEU A C 1
ATOM 2048 O O . LEU A 1 273 ? -6.637 1.847 25.259 1.00 93.69 273 LEU A O 1
ATOM 2052 N N . ARG A 1 274 ? -6.320 1.862 23.033 1.00 93.00 274 ARG A N 1
ATOM 2053 C CA . ARG A 1 274 ? -7.655 2.384 22.699 1.00 93.00 274 ARG A CA 1
ATOM 2054 C C . ARG A 1 274 ? -8.767 1.440 23.149 1.00 93.00 274 ARG A C 1
ATOM 2056 O O . ARG A 1 274 ? -9.771 1.905 23.681 1.00 93.00 274 ARG A O 1
ATOM 2063 N N . VAL A 1 275 ? -8.571 0.125 23.003 1.00 94.38 275 VAL A N 1
ATOM 2064 C CA . VAL A 1 275 ? -9.504 -0.882 23.539 1.00 94.38 275 VAL A CA 1
ATOM 2065 C C . VAL A 1 275 ? -9.619 -0.759 25.056 1.00 94.38 275 VAL A C 1
ATOM 2067 O O . VAL A 1 275 ? -10.727 -0.694 25.580 1.00 94.38 275 VAL A O 1
ATOM 2070 N N . LEU A 1 276 ? -8.491 -0.678 25.768 1.00 93.56 276 LEU A N 1
ATOM 2071 C CA . LEU A 1 276 ? -8.486 -0.569 27.232 1.00 93.56 276 LEU A CA 1
ATOM 2072 C C . LEU A 1 276 ? -9.169 0.706 27.743 1.00 93.56 276 LEU A C 1
ATOM 2074 O O . LEU A 1 276 ? -9.740 0.699 28.829 1.00 93.56 276 LEU A O 1
ATOM 2078 N N . LYS A 1 277 ? -9.121 1.790 26.965 1.00 94.88 277 LYS A N 1
ATOM 2079 C CA . LYS A 1 277 ? -9.778 3.059 27.294 1.00 94.88 277 LYS A CA 1
ATOM 2080 C C . LYS A 1 277 ? -11.245 3.142 26.855 1.00 94.88 277 LYS A C 1
ATOM 2082 O O . LYS A 1 277 ? -11.901 4.127 27.175 1.00 94.88 277 LYS A O 1
ATOM 2087 N N . GLY A 1 278 ? -11.758 2.151 26.122 1.00 93.25 278 GLY A N 1
ATOM 2088 C CA . GLY A 1 278 ? -13.107 2.205 25.546 1.00 93.25 278 GLY A CA 1
ATOM 2089 C C . GLY A 1 278 ? -13.255 3.228 24.411 1.00 93.25 278 GLY A C 1
ATOM 2090 O O . GLY A 1 278 ? -14.359 3.681 24.135 1.00 93.25 278 GLY A O 1
ATOM 2091 N N . GLU A 1 279 ? -12.153 3.599 23.752 1.00 91.19 279 GLU A N 1
ATOM 2092 C CA . GLU A 1 279 ? -12.108 4.579 22.651 1.00 91.19 279 GLU A CA 1
ATOM 2093 C C . GLU A 1 279 ? -12.358 3.939 21.271 1.00 91.19 279 GLU A C 1
ATOM 2095 O O . GLU A 1 279 ? -12.305 4.611 20.238 1.00 91.19 279 GLU A O 1
ATOM 2100 N N . VAL A 1 280 ? -12.552 2.619 21.221 1.00 91.69 280 VAL A N 1
ATOM 2101 C CA . VAL A 1 280 ? -12.817 1.872 19.989 1.00 91.69 280 VAL A CA 1
ATOM 2102 C C . VAL A 1 280 ? -13.828 0.764 20.255 1.00 91.69 280 VAL A C 1
ATOM 2104 O O . VAL A 1 280 ? -13.762 0.074 21.273 1.00 91.69 280 VAL A O 1
ATOM 2107 N N . GLU A 1 281 ? -14.756 0.585 19.321 1.00 93.75 281 GLU A N 1
ATOM 2108 C CA . GLU A 1 281 ? -15.674 -0.548 19.317 1.00 93.75 281 GLU A CA 1
ATOM 2109 C C . GLU A 1 281 ? -14.924 -1.828 18.916 1.00 93.75 281 GLU A C 1
ATOM 2111 O O . GLU A 1 281 ? -14.235 -1.868 17.892 1.00 93.75 281 GLU A O 1
ATOM 2116 N N . ILE A 1 282 ? -15.056 -2.882 19.726 1.00 96.06 282 ILE A N 1
ATOM 2117 C CA . ILE A 1 282 ? -14.517 -4.205 19.398 1.00 96.06 282 ILE A CA 1
ATOM 2118 C C . ILE A 1 282 ? -15.484 -4.890 18.432 1.00 96.06 282 ILE A C 1
ATOM 2120 O O . ILE A 1 282 ? -16.647 -5.114 18.762 1.00 96.06 282 ILE A O 1
ATOM 2124 N N . LYS A 1 283 ? -14.981 -5.265 17.256 1.00 96.81 283 LYS A N 1
ATOM 2125 C CA . LYS A 1 283 ? -15.734 -5.987 16.229 1.00 96.81 283 LYS A CA 1
ATOM 2126 C C . LYS A 1 283 ? -15.592 -7.506 16.395 1.00 96.81 283 LYS A C 1
ATOM 2128 O O . LYS A 1 283 ? -14.601 -8.007 16.928 1.00 96.81 283 LYS A O 1
ATOM 2133 N N . GLU A 1 284 ? -16.570 -8.245 15.877 1.00 95.81 284 GLU A N 1
ATOM 2134 C CA . GLU A 1 284 ? -16.578 -9.713 15.848 1.00 95.81 284 GLU A CA 1
ATOM 2135 C C . GLU A 1 284 ? -16.428 -10.224 14.411 1.00 95.81 284 GLU A C 1
ATOM 2137 O O . GLU A 1 284 ? -17.133 -9.776 13.503 1.00 95.81 284 GLU A O 1
ATOM 2142 N N . TYR A 1 285 ? -15.506 -11.166 14.208 1.00 95.56 285 TYR A N 1
ATOM 2143 C CA . TYR A 1 285 ? -15.278 -11.814 12.915 1.00 95.56 285 TYR A CA 1
ATOM 2144 C C . TYR A 1 285 ? -16.331 -12.904 12.656 1.00 95.56 285 TYR A C 1
ATOM 2146 O O . TYR A 1 285 ? -16.710 -13.619 13.586 1.00 95.56 285 TYR A O 1
ATOM 2154 N N . LYS A 1 286 ? -16.806 -13.030 11.410 1.00 91.69 286 LYS A N 1
ATOM 2155 C CA . LYS A 1 286 ? -17.869 -13.967 11.004 1.00 91.69 286 LYS A CA 1
ATOM 2156 C C . LYS A 1 286 ? -17.458 -14.814 9.796 1.00 91.69 286 LYS A C 1
ATOM 2158 O O . LYS A 1 286 ? -16.787 -14.300 8.876 1.00 91.69 286 LYS A O 1
#

Radius of gyration: 19.24 Å; Cα contacts (8 Å, |Δi|>4): 602; chains: 1; bounding box: 47×44×57 Å

Nearest PDB structures (foldseek):
  1saz-assembly1_A  TM=9.700E-01  e=1.968E-40  Thermotoga maritima
  3r9p-assembly1_B-2  TM=8.250E-01  e=4.354E-17  Mycobacterium avium subsp. paratuberculosis
  4ijn-assembly1_B  TM=8.255E-01  e=2.785E-16  Mycolicibacterium smegmatis MC2 155
  3r9p-assembly1_A  TM=8.332E-01  e=4.089E-16  Mycobacterium avium subsp. paratuberculosis
  4dq8-assembly1_B  TM=8.123E-01  e=4.089E-16  Mycobacterium marinum M

Mean predicted aligned error: 3.46 Å

Sequence (286 aa):
MVGRGGLLKPIESGVYNVNEAMIHDLKLGILGQHASNLGGLIADDIARTLPDAKAYIANPVVVDEFEDIARIAGHPEFKRISIFHALNQKAVAMEHAMSIMREYENMNLIVVHLGGGITVGAHKKGRVIDVNQGLDGEGPFSPERSGTLPVGDLVRMCFSGKYSQNEIMKMIKGEGGLAGYLGTNSAYEVEKRAFNGDTGAKLLLEAMAYQVAKEVGAMGTVLKGEVDGILITGGVANSKWFVNLIIERVHKIAPTHVYPGEDEMKALASNGLRVLKGEVEIKEYK

pLDDT: mean 95.87, std 3.42, range [74.06, 98.94]

Secondary structure (DSSP, 8-state):
-EEEP-S-S-B-SSEEE--HHHHHHHHHTTT---GGGHHHHHHHHHHHTSTT---EEES-TTB----GGGGB-SSTT-B----S-HHHHHHHHHHHHHHTT--GGG-EEEEEEESSSEEEEEEETTEEEEE--TTTSSSS--SSB--S--HHHHHHHHTSSS--HHHHHHHHBTSSHHHHHHS---HHHHHHHHHTT-HHHHHHHHHHHHHHHHHHHHHHHHTTT--SEEEEEEGGGG-HHHHHHHHHHHTTTS-EEEEEB--HHHHHHHHHHHHHTT-SPEEE--

Foldseek 3Di:
DEFAAEQAAADAFFKAFLDPVLLVCLVVQVVHDDPSSCGQVVQCVVQVVDPPRTYIYGQHQQHDQADPVQQDPPDPVGTFGRGHPRLLQLLQLCVVCVVVVHHSLCFFEWEWAAELWIKTFTRHRSTRHHMHRGAQEAFFAHLAAAHDDDPVVLVCVPPVVPDDPVRSSNCGGRCHQNCVVPVGSPLVVLVVCVVVPNPVSVVSLLRRLVRSLVVSVVSCVVVVLRHAEYEYEYQNLVDPVSVVSNCVRCVVSYHYYYDYHRPSVVSRVVSVVCVVVVVGDHDYDD